Protein AF-A0A950WWU2-F1 (afdb_monomer_lite)

Sequence (212 aa):
MANPVVVLAGPGVIPHAGAFRRWAEEANLPVANTWSVKGLFRWDSPNHMGTVGLQERDFELAGFSEADRIIAVGVDENETPRARWALSTVTEADPTDLPVLAPQPPIEPNRLYGELAAVIQPLYTSQKTPPSPAQVLYDLGGDRRTGQVIAARPGPTGFWLGRAFPTTELGSVVITDTPPPGATVIDWGPDDVDWTDTDRLIEVAGPIVAWT

pLDDT: mean 95.72, std 4.02, range [56.09, 98.88]

Secondary structure (DSSP, 8-state):
---SEEEEE-GGGGGGHHHHHHHHHHTT--EEEEGGGTTSS-TT-TTEEEEESSBTTHHHHTTTTTSSEEEEES--TTTS-HHHH--SEEEEEBTTBPPP-PPPPPPPPPHHHHHHHHHHGGGGG---SSPPHHHHHHHHHHTPPTTPPEEE-TTHHHHHHHHH---SSTTSEEE-SSPPTT-EEE---TTTS-THHHHHHHHHH-SB-TT-

Radius of gyration: 16.57 Å; chains: 1; bounding box: 40×35×46 Å

Foldseek 3Di:
DAFQEAEEEEPLLVVLLVVVVCQCVVQVHQYEYELLFPQSDQPPDQNYQAYDLFFQQRQVQSCLLVHQEYEYEHHDCLQHNCVRHPNHHYDYDYSVGDDDDHHTDRRDHTRNCVLLCVLQVVLLPDPDFLHALLVVLNVCLVVDDVPAAAEEEPDDNSSSQSHRHRHNHNRNYYHHPDDDPRHHYDDDDPRNHDCVSVVSVCVRRNDTDGPD

Structure (mmCIF, N/CA/C/O backbone):
data_AF-A0A950WWU2-F1
#
_entry.id   AF-A0A950WWU2-F1
#
loop_
_atom_site.group_PDB
_atom_site.id
_atom_site.type_symbol
_atom_site.label_atom_id
_atom_site.label_alt_id
_atom_site.label_comp_id
_atom_site.label_asym_id
_atom_site.label_entity_id
_atom_site.label_seq_id
_atom_site.pdbx_PDB_ins_code
_atom_site.Cartn_x
_atom_site.Cartn_y
_atom_site.Cartn_z
_atom_site.occupancy
_atom_site.B_iso_or_equiv
_atom_site.auth_seq_id
_atom_site.auth_comp_id
_atom_site.auth_asym_id
_atom_site.auth_atom_id
_atom_site.pdbx_PDB_model_num
ATOM 1 N N . MET A 1 1 ? -2.135 -15.253 16.310 1.00 56.09 1 MET A N 1
ATOM 2 C CA . MET A 1 1 ? -3.485 -14.714 16.604 1.00 56.09 1 MET A CA 1
ATOM 3 C C . MET A 1 1 ? -3.692 -13.539 15.658 1.00 56.09 1 MET A C 1
ATOM 5 O O . MET A 1 1 ? -2.690 -12.953 15.281 1.00 56.09 1 MET A O 1
ATOM 9 N N . ALA A 1 2 ? -4.910 -13.258 15.193 1.00 82.81 2 ALA A N 1
ATOM 10 C CA . ALA A 1 2 ? -5.153 -12.149 14.262 1.00 82.81 2 ALA A CA 1
ATOM 11 C C . ALA A 1 2 ? -5.269 -10.811 15.014 1.00 82.81 2 ALA A C 1
ATOM 13 O O . ALA A 1 2 ? -5.629 -10.795 16.193 1.00 82.81 2 ALA A O 1
ATOM 14 N N . ASN A 1 3 ? -4.972 -9.697 14.338 1.00 95.00 3 ASN A N 1
ATOM 15 C CA . ASN A 1 3 ? -5.196 -8.361 14.889 1.00 95.00 3 ASN A CA 1
ATOM 16 C C . ASN A 1 3 ? -6.717 -8.096 14.981 1.00 95.00 3 ASN A C 1
ATOM 18 O O . ASN A 1 3 ? -7.391 -8.202 13.957 1.00 95.00 3 ASN A O 1
ATOM 22 N N . PRO A 1 4 ? -7.278 -7.723 16.150 1.00 96.00 4 PRO A N 1
ATOM 23 C CA . PRO A 1 4 ? -8.724 -7.500 16.293 1.00 96.00 4 PRO A CA 1
ATOM 24 C C . PRO A 1 4 ? -9.209 -6.278 15.501 1.00 96.00 4 PRO A C 1
ATOM 26 O O . PRO A 1 4 ? -10.334 -6.243 15.005 1.00 96.00 4 PRO A O 1
ATOM 29 N N . VAL A 1 5 ? -8.344 -5.272 15.355 1.00 97.31 5 VAL A N 1
ATOM 30 C CA . VAL A 1 5 ? -8.584 -4.074 14.551 1.00 97.31 5 VAL A CA 1
ATOM 31 C C . VAL A 1 5 ? -7.499 -3.974 13.495 1.00 97.31 5 VAL A C 1
ATOM 33 O O . VAL A 1 5 ? -6.323 -4.124 13.817 1.00 97.31 5 VAL A O 1
ATOM 36 N N . VAL A 1 6 ? -7.886 -3.653 12.263 1.00 98.12 6 VAL A N 1
ATOM 37 C CA . VAL A 1 6 ? -6.968 -3.230 11.198 1.00 98.12 6 VAL A CA 1
ATOM 38 C C . VAL A 1 6 ? -7.391 -1.879 10.646 1.00 98.12 6 VAL A C 1
ATOM 40 O O . VAL A 1 6 ? -8.581 -1.581 10.530 1.00 98.12 6 VAL A O 1
ATOM 43 N N . VAL A 1 7 ? -6.415 -1.040 10.314 1.00 98.75 7 VAL A N 1
ATOM 44 C CA . VAL A 1 7 ? -6.659 0.288 9.754 1.00 98.75 7 VAL A CA 1
ATOM 45 C C . VAL A 1 7 ? -6.298 0.301 8.276 1.00 98.75 7 VAL A C 1
ATOM 47 O O . VAL A 1 7 ? -5.206 -0.122 7.898 1.00 98.75 7 VAL A O 1
ATOM 50 N N . LEU A 1 8 ? -7.198 0.835 7.451 1.00 98.88 8 LEU A N 1
ATOM 51 C CA . LEU A 1 8 ? -6.937 1.164 6.054 1.00 98.88 8 LEU A CA 1
ATOM 52 C C . LEU A 1 8 ? -6.758 2.675 5.910 1.00 98.88 8 LEU A C 1
ATOM 54 O O . LEU A 1 8 ? -7.696 3.435 6.149 1.00 98.88 8 LEU A O 1
ATOM 58 N N . ALA A 1 9 ? -5.568 3.102 5.498 1.00 98.81 9 ALA A N 1
ATOM 59 C CA . ALA A 1 9 ? -5.263 4.500 5.215 1.00 98.81 9 ALA A CA 1
ATOM 60 C C . ALA A 1 9 ? -5.291 4.766 3.705 1.00 98.81 9 ALA A C 1
ATOM 62 O O . ALA A 1 9 ? -4.472 4.213 2.967 1.00 98.81 9 ALA A O 1
ATOM 63 N N . GLY A 1 10 ? -6.217 5.620 3.269 1.00 98.50 10 GLY A N 1
ATOM 64 C CA . GLY A 1 10 ? -6.333 6.084 1.886 1.00 98.50 10 GLY A CA 1
ATOM 65 C C . GLY A 1 10 ? -5.845 7.524 1.659 1.00 98.50 10 GLY A C 1
ATOM 66 O O . GLY A 1 10 ? -5.325 8.157 2.588 1.00 98.50 10 GLY A O 1
ATOM 67 N N . PRO A 1 11 ? -6.000 8.067 0.435 1.00 98.00 11 PRO A N 1
ATOM 68 C CA . PRO A 1 11 ? -5.404 9.339 0.015 1.00 98.00 11 PRO A CA 1
ATOM 69 C C . PRO A 1 11 ? -5.801 10.524 0.896 1.00 98.00 11 PRO A C 1
ATOM 71 O O . PRO A 1 11 ? -5.000 11.433 1.121 1.00 98.00 11 PRO A O 1
ATOM 74 N N . GLY A 1 12 ? -7.017 10.506 1.450 1.00 98.19 12 GLY A N 1
ATOM 75 C CA . GLY A 1 12 ? -7.526 11.549 2.342 1.00 98.19 12 GLY A CA 1
ATOM 76 C C . GLY A 1 12 ? -6.722 11.706 3.638 1.00 98.19 12 GLY A C 1
ATOM 77 O O . GLY A 1 12 ? -6.811 12.743 4.288 1.00 98.19 12 GLY A O 1
ATOM 78 N N . VAL A 1 13 ? -5.889 10.724 4.005 1.00 98.44 13 VAL A N 1
ATOM 79 C CA . VAL A 1 13 ? -4.970 10.824 5.149 1.00 98.44 13 VAL A CA 1
ATOM 80 C C . VAL A 1 13 ? -3.788 11.752 4.860 1.00 98.44 13 VAL A C 1
ATOM 82 O O . VAL A 1 13 ? -3.239 12.328 5.798 1.00 98.44 13 VAL A O 1
ATOM 85 N N . ILE A 1 14 ? -3.384 11.939 3.598 1.00 97.94 14 ILE A N 1
ATOM 86 C CA . ILE A 1 14 ? -2.141 12.646 3.236 1.00 97.94 14 ILE A CA 1
ATOM 87 C C . ILE A 1 14 ? -2.046 14.052 3.868 1.00 97.94 14 ILE A C 1
ATOM 89 O O . ILE A 1 14 ? -1.023 14.331 4.503 1.00 97.94 14 ILE A O 1
ATOM 93 N N . PRO A 1 15 ? -3.079 14.920 3.809 1.00 98.12 15 PRO A N 1
ATOM 94 C CA . PRO A 1 15 ? -3.026 16.248 4.431 1.00 98.12 15 PRO A CA 1
ATOM 95 C C . PRO A 1 15 ? -2.944 16.218 5.968 1.00 98.12 15 PRO A C 1
ATOM 97 O O . PRO A 1 15 ? -2.545 17.204 6.588 1.00 98.12 15 PRO A O 1
ATOM 100 N N . HIS A 1 16 ? -3.294 15.088 6.589 1.00 98.00 16 HIS A N 1
ATOM 101 C CA . HIS A 1 16 ? -3.403 14.901 8.039 1.00 98.00 16 HIS A CA 1
ATOM 102 C C . HIS A 1 16 ? -2.422 13.849 8.583 1.00 98.00 16 HIS A C 1
ATOM 104 O O . HIS A 1 16 ? -2.529 13.437 9.740 1.00 98.00 16 HIS A O 1
ATOM 110 N N . ALA A 1 17 ? -1.425 13.443 7.788 1.00 98.00 17 ALA A N 1
ATOM 111 C CA . ALA A 1 17 ? -0.558 12.299 8.076 1.00 98.00 17 ALA A CA 1
ATOM 112 C C . ALA A 1 17 ? 0.124 12.367 9.453 1.00 98.00 17 ALA A C 1
ATOM 114 O O . ALA A 1 17 ? 0.272 11.353 10.128 1.00 98.00 17 ALA A O 1
ATOM 115 N N . GLY A 1 18 ? 0.518 13.563 9.904 1.00 98.00 18 GLY A N 1
ATOM 116 C CA . GLY A 1 18 ? 1.126 13.742 11.224 1.00 98.00 18 GLY A CA 1
ATOM 117 C C . GLY A 1 18 ? 0.169 13.453 12.385 1.00 98.00 18 GLY A C 1
ATOM 118 O O . GLY A 1 18 ? 0.585 12.860 13.376 1.00 98.00 18 GLY A O 1
ATOM 119 N N . ALA A 1 19 ? -1.099 13.859 12.275 1.00 98.25 19 ALA A N 1
ATOM 120 C CA . ALA A 1 19 ? -2.117 13.557 13.282 1.00 98.25 19 ALA A CA 1
ATOM 121 C C . ALA A 1 19 ? -2.511 12.076 13.239 1.00 98.25 19 ALA A C 1
ATOM 123 O O . ALA A 1 19 ? -2.579 11.435 14.283 1.00 98.25 19 ALA A O 1
ATOM 124 N N . PHE A 1 20 ? -2.665 11.525 12.033 1.00 98.69 20 PHE A N 1
ATOM 125 C CA . PHE A 1 20 ? -2.962 10.112 11.824 1.00 98.69 20 PHE A CA 1
ATOM 126 C C . PHE A 1 20 ? -1.895 9.190 12.431 1.00 98.69 20 PHE A C 1
ATOM 128 O O . PHE A 1 20 ? -2.237 8.241 13.131 1.00 98.69 20 PHE A O 1
ATOM 135 N N . ARG A 1 21 ? -0.603 9.477 12.205 1.00 98.56 21 ARG A N 1
ATOM 136 C CA . ARG A 1 21 ? 0.504 8.696 12.788 1.00 98.56 21 ARG A CA 1
ATOM 137 C C . ARG A 1 21 ? 0.425 8.659 14.307 1.00 98.56 21 ARG A C 1
ATOM 139 O O . ARG A 1 21 ? 0.443 7.574 14.868 1.00 98.56 21 ARG A O 1
ATOM 146 N N . ARG A 1 22 ? 0.258 9.823 14.950 1.00 98.19 22 ARG A N 1
ATOM 147 C CA . ARG A 1 22 ? 0.125 9.906 16.413 1.00 98.19 22 ARG A CA 1
ATOM 148 C C . ARG A 1 22 ? -1.060 9.095 16.919 1.00 98.19 22 ARG A C 1
ATOM 150 O O . ARG A 1 22 ? -0.898 8.321 17.847 1.00 98.19 22 ARG A O 1
ATOM 157 N N . TRP A 1 23 ? -2.218 9.220 16.274 1.00 98.50 23 TRP A N 1
ATOM 158 C CA . TRP A 1 23 ? -3.410 8.447 16.628 1.00 98.50 23 TRP A CA 1
ATOM 159 C C . TRP A 1 23 ? -3.172 6.931 16.542 1.00 98.50 23 TRP A C 1
ATOM 161 O O . TRP A 1 23 ? -3.509 6.193 17.467 1.00 98.50 23 TRP A O 1
ATOM 171 N N . ALA A 1 24 ? -2.546 6.463 15.460 1.00 98.44 24 ALA A N 1
ATOM 172 C CA . ALA A 1 24 ? -2.237 5.049 15.285 1.00 98.44 24 ALA A CA 1
ATOM 173 C C . ALA A 1 24 ? -1.164 4.547 16.266 1.00 98.44 24 ALA A C 1
ATOM 175 O O . ALA A 1 24 ? -1.283 3.435 16.773 1.00 98.44 24 ALA A O 1
ATOM 176 N N . GLU A 1 25 ? -0.147 5.353 16.568 1.00 98.00 25 GLU A N 1
ATOM 177 C CA . GLU A 1 25 ? 0.899 5.027 17.545 1.00 98.00 25 GLU A CA 1
ATOM 178 C C . GLU A 1 25 ? 0.340 4.978 18.977 1.00 98.00 25 GLU A C 1
ATOM 180 O O . GLU A 1 25 ? 0.571 4.004 19.690 1.00 98.00 25 GLU A O 1
ATOM 185 N N . GLU A 1 26 ? -0.452 5.975 19.384 1.00 97.69 26 GLU A N 1
ATOM 186 C CA . GLU A 1 26 ? -1.062 6.066 20.720 1.00 97.69 26 GLU A CA 1
ATOM 187 C C . GLU A 1 26 ? -2.002 4.888 21.018 1.00 97.69 26 GLU A C 1
ATOM 189 O O . GLU A 1 26 ? -2.028 4.381 22.142 1.00 97.69 26 GLU A O 1
ATOM 194 N N . ALA A 1 27 ? -2.748 4.424 20.012 1.00 97.75 27 ALA A N 1
ATOM 195 C CA . ALA A 1 27 ? -3.648 3.280 20.131 1.00 97.75 27 ALA A CA 1
ATOM 196 C C . ALA A 1 27 ? -3.019 1.939 19.696 1.00 97.75 27 ALA A C 1
ATOM 198 O O . ALA A 1 27 ? -3.702 0.917 19.754 1.00 97.75 27 ALA A O 1
ATOM 199 N N . ASN A 1 28 ? -1.740 1.916 19.298 1.00 97.75 28 ASN A N 1
ATOM 200 C CA . ASN A 1 28 ? -1.016 0.736 18.803 1.00 97.75 28 ASN A CA 1
ATOM 201 C C . ASN A 1 28 ? -1.727 -0.000 17.642 1.00 97.75 28 ASN A C 1
ATOM 203 O O . ASN A 1 28 ? -1.940 -1.211 17.677 1.00 97.75 28 ASN A O 1
ATOM 207 N N . LEU A 1 29 ? -2.134 0.745 16.612 1.00 98.25 29 LEU A N 1
ATOM 208 C CA . LEU A 1 29 ? -2.938 0.236 15.499 1.00 98.25 29 LEU A CA 1
ATOM 209 C C . LEU A 1 29 ? -2.081 -0.322 14.349 1.00 98.25 29 LEU A C 1
ATOM 211 O O . LEU A 1 29 ? -1.170 0.372 13.889 1.00 98.25 29 LEU A O 1
ATOM 215 N N . PRO A 1 30 ? -2.405 -1.507 13.804 1.00 97.81 30 PRO A N 1
ATOM 216 C CA . PRO A 1 30 ? -1.820 -1.988 12.557 1.00 97.81 30 PRO A CA 1
ATOM 217 C C . PRO A 1 30 ? -2.457 -1.274 11.356 1.00 97.81 30 PRO A C 1
ATOM 219 O O . PRO A 1 30 ? -3.675 -1.294 11.176 1.00 97.81 30 PRO A O 1
ATOM 222 N N . VAL A 1 31 ? -1.631 -0.639 10.524 1.00 98.44 31 VAL A N 1
ATOM 223 C CA . VAL A 1 31 ? -2.056 0.239 9.425 1.00 98.44 31 VAL A CA 1
ATOM 224 C C . VAL A 1 31 ? -1.553 -0.289 8.088 1.00 98.44 31 VAL A C 1
ATOM 226 O O . VAL A 1 31 ? -0.350 -0.291 7.817 1.00 98.44 31 VAL A O 1
ATOM 229 N N . ALA A 1 32 ? -2.487 -0.672 7.221 1.00 98.19 32 ALA A N 1
ATOM 230 C CA . ALA A 1 32 ? -2.238 -0.900 5.805 1.00 98.19 32 ALA A CA 1
ATOM 231 C C . ALA A 1 32 ? -2.552 0.382 5.022 1.00 98.19 32 ALA A C 1
ATOM 233 O O . ALA A 1 32 ? -3.605 0.994 5.209 1.00 98.19 32 ALA A O 1
ATOM 234 N N . ASN A 1 33 ? -1.644 0.805 4.145 1.00 98.19 33 ASN A N 1
ATOM 235 C CA . ASN A 1 33 ? -1.826 2.002 3.322 1.00 98.19 33 ASN A CA 1
ATOM 236 C C . ASN A 1 33 ? -2.167 1.627 1.874 1.00 98.19 33 ASN A C 1
ATOM 238 O O . ASN A 1 33 ? -1.634 0.647 1.356 1.00 98.19 33 ASN A O 1
ATOM 242 N N . THR A 1 34 ? -2.991 2.412 1.183 1.00 97.88 34 THR A N 1
ATOM 243 C CA . THR A 1 34 ? -3.129 2.279 -0.277 1.00 97.88 34 THR A CA 1
ATOM 244 C C . THR A 1 34 ? -1.859 2.751 -0.991 1.00 97.88 34 THR A C 1
ATOM 246 O O . THR A 1 34 ? -0.962 3.345 -0.381 1.00 97.88 34 THR A O 1
ATOM 249 N N . TRP A 1 35 ? -1.726 2.457 -2.285 1.00 95.75 35 TRP A N 1
ATOM 250 C CA . TRP A 1 35 ? -0.490 2.703 -3.033 1.00 95.75 35 TRP A CA 1
ATOM 251 C C . TRP A 1 35 ? -0.112 4.185 -3.153 1.00 95.75 35 TRP A C 1
ATOM 253 O O . TRP A 1 35 ? 1.081 4.489 -3.136 1.00 95.75 35 TRP A O 1
ATOM 263 N N . SER A 1 36 ? -1.068 5.116 -3.176 1.00 95.88 36 SER A N 1
ATOM 264 C CA . SER A 1 36 ? -0.778 6.562 -3.135 1.00 95.88 36 SER A CA 1
ATOM 265 C C . SER A 1 36 ? -0.286 7.055 -1.768 1.00 95.88 36 SER A C 1
ATOM 267 O O . SER A 1 36 ? 0.354 8.101 -1.667 1.00 95.88 36 SER A O 1
ATOM 269 N N . VAL A 1 37 ? -0.544 6.285 -0.711 1.00 97.06 37 VAL A N 1
ATOM 270 C CA . VAL A 1 37 ? -0.233 6.622 0.688 1.00 97.06 37 VAL A CA 1
ATOM 271 C C . VAL A 1 37 ? 1.071 5.950 1.145 1.00 97.06 37 VAL A C 1
ATOM 273 O O . VAL A 1 37 ? 1.434 5.950 2.324 1.00 97.06 37 VAL A O 1
ATOM 276 N N . LYS A 1 38 ? 1.821 5.367 0.205 1.00 94.75 38 LYS A N 1
ATOM 277 C CA . LYS A 1 38 ? 3.099 4.709 0.475 1.00 94.75 38 LYS A CA 1
ATOM 278 C C . LYS A 1 38 ? 4.094 5.676 1.128 1.00 94.75 38 LYS A C 1
ATOM 280 O O . LYS A 1 38 ? 4.263 6.819 0.705 1.00 94.75 38 LYS A O 1
ATOM 285 N N . GLY A 1 39 ? 4.752 5.205 2.189 1.00 94.12 39 GLY A N 1
ATOM 286 C CA . GLY A 1 39 ? 5.611 6.028 3.046 1.00 94.12 39 GLY A CA 1
ATOM 287 C C . GLY A 1 39 ? 4.868 6.734 4.187 1.00 94.12 39 GLY A C 1
ATOM 288 O O . GLY A 1 39 ? 5.477 7.527 4.913 1.00 94.12 39 GLY A O 1
ATOM 289 N N . LEU A 1 40 ? 3.571 6.451 4.389 1.00 97.12 40 LEU A N 1
ATOM 290 C CA . LEU A 1 40 ? 2.842 6.916 5.571 1.00 97.12 40 LEU A CA 1
ATOM 291 C C . LEU A 1 40 ? 3.534 6.462 6.849 1.00 97.12 40 LEU A C 1
ATOM 293 O O . LEU A 1 40 ? 3.799 7.300 7.694 1.00 97.12 40 LEU A O 1
ATOM 297 N N . PHE A 1 41 ? 3.919 5.202 6.967 1.00 95.81 41 PHE A N 1
ATOM 298 C CA . PHE A 1 41 ? 4.897 4.783 7.965 1.00 95.81 41 PHE A CA 1
ATOM 299 C C . PHE A 1 41 ? 6.211 4.439 7.275 1.00 95.81 41 PHE A C 1
ATOM 301 O O . PHE A 1 41 ? 6.232 4.080 6.094 1.00 95.81 41 PHE A O 1
ATOM 308 N N . ARG A 1 42 ? 7.320 4.553 8.012 1.00 90.31 42 ARG A N 1
ATOM 309 C CA . ARG A 1 42 ? 8.563 3.918 7.573 1.00 90.31 42 ARG A CA 1
ATOM 310 C C . ARG A 1 42 ? 8.341 2.409 7.511 1.00 90.31 42 ARG A C 1
ATOM 312 O O . ARG A 1 42 ? 7.594 1.864 8.320 1.00 90.31 42 ARG A O 1
ATOM 319 N N . TRP A 1 43 ? 9.016 1.750 6.577 1.00 84.19 43 TRP A N 1
ATOM 320 C CA . TRP A 1 43 ? 8.865 0.312 6.345 1.00 84.19 43 TRP A CA 1
ATOM 321 C C . TRP A 1 43 ? 9.175 -0.558 7.580 1.00 84.19 43 TRP A C 1
ATOM 323 O O . TRP A 1 43 ? 8.670 -1.672 7.663 1.00 84.19 43 TRP A O 1
ATOM 333 N N . ASP A 1 44 ? 9.978 -0.046 8.521 1.00 87.19 44 ASP A N 1
ATOM 334 C CA . ASP A 1 44 ? 10.413 -0.692 9.768 1.00 87.19 44 ASP A CA 1
ATOM 335 C C . ASP A 1 44 ? 9.547 -0.335 10.994 1.00 87.19 44 ASP A C 1
ATOM 337 O O . ASP A 1 44 ? 9.843 -0.761 12.111 1.00 87.19 44 ASP A O 1
ATOM 341 N N . SER A 1 45 ? 8.479 0.449 10.815 1.00 93.44 45 SER A N 1
ATOM 342 C CA . SER A 1 45 ? 7.557 0.800 11.898 1.00 93.44 45 SER A CA 1
ATOM 343 C C . SER A 1 45 ? 6.710 -0.407 12.329 1.00 93.44 45 SER A C 1
ATOM 345 O O . SER A 1 45 ? 6.193 -1.114 11.462 1.00 93.44 45 SER A O 1
ATOM 347 N N . PRO A 1 46 ? 6.459 -0.606 13.638 1.00 94.62 46 PRO A N 1
ATOM 348 C CA . PRO A 1 46 ? 5.553 -1.657 14.109 1.00 94.62 46 PRO A CA 1
ATOM 349 C C . PRO A 1 46 ? 4.103 -1.459 13.637 1.00 94.62 46 PRO A C 1
ATOM 351 O O . PRO A 1 46 ? 3.369 -2.432 13.501 1.00 94.62 46 PRO A O 1
ATOM 354 N N . ASN A 1 47 ? 3.689 -0.219 13.346 1.00 97.19 47 ASN A N 1
ATOM 355 C CA . ASN A 1 47 ? 2.355 0.090 12.829 1.00 97.19 47 ASN A CA 1
ATOM 356 C C . ASN A 1 47 ? 2.213 -0.200 11.326 1.00 97.19 47 ASN A C 1
ATOM 358 O O . ASN A 1 47 ? 1.099 -0.189 10.812 1.00 97.19 47 ASN A O 1
ATOM 362 N N . HIS A 1 48 ? 3.307 -0.434 10.596 1.00 95.44 48 HIS A N 1
ATOM 363 C CA . HIS A 1 48 ? 3.271 -0.605 9.147 1.00 95.44 48 HIS A CA 1
ATOM 364 C C . HIS A 1 48 ? 2.902 -2.042 8.752 1.00 95.44 48 HIS A C 1
ATOM 366 O O . HIS A 1 48 ? 3.673 -2.974 8.957 1.00 95.44 48 HIS A O 1
ATOM 372 N N . MET A 1 49 ? 1.747 -2.205 8.105 1.00 95.56 49 MET A N 1
ATOM 373 C CA . MET A 1 49 ? 1.241 -3.489 7.597 1.00 95.56 49 MET A CA 1
ATOM 374 C C . MET A 1 49 ? 1.472 -3.691 6.095 1.00 95.56 49 MET A C 1
ATOM 376 O O . MET A 1 49 ? 1.028 -4.688 5.526 1.00 95.56 49 MET A O 1
ATOM 380 N N . GLY A 1 50 ? 2.183 -2.779 5.436 1.00 94.62 50 GLY A N 1
ATOM 381 C CA . GLY A 1 50 ? 2.425 -2.844 4.001 1.00 94.62 50 GLY A CA 1
ATOM 382 C C . GLY A 1 50 ? 1.412 -2.067 3.166 1.00 94.62 50 GLY A C 1
ATOM 383 O O . GLY A 1 50 ? 0.464 -1.452 3.658 1.00 94.62 50 GLY A O 1
ATOM 384 N N . THR A 1 51 ? 1.666 -2.087 1.860 1.00 96.75 51 THR A N 1
ATOM 385 C CA . THR A 1 51 ? 0.855 -1.402 0.853 1.00 96.75 51 THR A CA 1
ATOM 386 C C . THR A 1 51 ? -0.158 -2.366 0.239 1.00 96.75 51 THR A C 1
ATOM 388 O O . THR A 1 51 ? 0.221 -3.441 -0.230 1.00 96.75 51 THR A O 1
ATOM 391 N N . VAL A 1 52 ? -1.429 -1.971 0.239 1.00 98.19 52 VAL A N 1
ATOM 392 C CA . VAL A 1 52 ? -2.578 -2.743 -0.257 1.00 98.19 52 VAL A CA 1
ATOM 393 C C . VAL A 1 52 ? -3.254 -2.040 -1.437 1.00 98.19 52 VAL A C 1
ATOM 395 O O . VAL A 1 52 ? -2.959 -0.886 -1.751 1.00 98.19 52 VAL A O 1
ATOM 398 N N . GLY A 1 53 ? -4.172 -2.741 -2.102 1.00 97.38 53 GLY A N 1
ATOM 399 C CA . GLY A 1 53 ? -4.930 -2.220 -3.242 1.00 97.38 53 GLY A CA 1
ATOM 400 C C . GLY A 1 53 ? -4.272 -2.468 -4.603 1.00 97.38 53 GLY A C 1
ATOM 401 O O . GLY A 1 53 ? -4.920 -2.245 -5.624 1.00 97.38 53 GLY A O 1
ATOM 402 N N . LEU A 1 54 ? -3.051 -3.013 -4.637 1.00 98.00 54 LEU A N 1
ATOM 403 C CA . LEU A 1 54 ? -2.303 -3.334 -5.856 1.00 98.00 54 LEU A CA 1
ATOM 404 C C . LEU A 1 54 ? -2.741 -4.668 -6.468 1.00 98.00 54 LEU A C 1
ATOM 406 O O . LEU A 1 54 ? -2.942 -4.752 -7.679 1.00 98.00 54 LEU A O 1
ATOM 410 N N . GLN A 1 55 ? -2.900 -5.697 -5.634 1.00 98.19 55 GLN A N 1
ATOM 411 C CA . GLN A 1 55 ? -3.241 -7.060 -6.053 1.00 98.19 55 GLN A CA 1
ATOM 412 C C . GLN A 1 55 ? -4.551 -7.544 -5.426 1.00 98.19 55 GLN A C 1
ATOM 414 O O . GLN A 1 55 ? -5.050 -6.974 -4.449 1.00 98.19 55 GLN A O 1
ATOM 419 N N . GLU A 1 56 ? -5.144 -8.569 -6.036 1.00 97.75 56 GLU A N 1
ATOM 420 C CA . GLU A 1 56 ? -6.468 -9.092 -5.685 1.00 97.75 56 GLU A CA 1
ATOM 421 C C . GLU A 1 56 ? -6.556 -9.517 -4.214 1.00 97.75 56 GLU A C 1
ATOM 423 O O . GLU A 1 56 ? -7.512 -9.165 -3.523 1.00 97.75 56 GLU A O 1
ATOM 428 N N . ARG A 1 57 ? -5.525 -10.202 -3.711 1.00 98.12 57 ARG A N 1
ATOM 429 C CA . ARG A 1 57 ? -5.508 -10.794 -2.367 1.00 98.12 57 ARG A CA 1
ATOM 430 C C . ARG A 1 57 ? -4.847 -9.912 -1.314 1.00 98.12 57 ARG A C 1
ATOM 432 O O . ARG A 1 57 ? -4.642 -10.364 -0.191 1.00 98.12 57 ARG A O 1
ATOM 439 N N . ASP A 1 58 ? -4.527 -8.658 -1.636 1.00 98.44 58 ASP A N 1
ATOM 440 C CA . ASP A 1 58 ? -3.839 -7.750 -0.709 1.00 98.44 58 ASP A CA 1
ATOM 441 C C . ASP A 1 58 ? -4.562 -7.630 0.639 1.00 98.44 58 ASP A C 1
ATOM 443 O O . ASP A 1 58 ? -3.935 -7.744 1.689 1.00 98.44 58 ASP A O 1
ATOM 447 N N . PHE A 1 59 ? -5.883 -7.434 0.620 1.00 98.38 59 PHE A N 1
ATOM 448 C CA . PHE A 1 59 ? -6.680 -7.261 1.838 1.00 98.38 59 PHE A CA 1
ATOM 449 C C . PHE A 1 59 ? -6.834 -8.565 2.631 1.00 98.38 59 PHE A C 1
ATOM 451 O O . PHE A 1 59 ? -6.730 -8.545 3.856 1.00 98.38 59 PHE A O 1
ATOM 458 N N . GLU A 1 60 ? -7.017 -9.698 1.943 1.00 97.50 60 GLU A N 1
ATOM 459 C CA . GLU A 1 60 ? -7.029 -11.033 2.561 1.00 97.50 60 GLU A CA 1
ATOM 460 C C . GLU A 1 60 ? -5.711 -11.280 3.307 1.00 97.50 60 GLU A C 1
ATOM 462 O O . GLU A 1 60 ? -5.708 -11.544 4.506 1.00 97.50 60 GLU A O 1
ATOM 467 N N . LEU A 1 61 ? -4.578 -11.117 2.620 1.00 97.81 61 LEU A N 1
ATOM 468 C CA . LEU A 1 61 ? -3.250 -11.363 3.181 1.00 97.81 61 LEU A CA 1
ATOM 469 C C . LEU A 1 61 ? -2.860 -10.333 4.255 1.00 97.81 61 LEU A C 1
ATOM 471 O O . LEU A 1 61 ? -2.059 -10.641 5.142 1.00 97.81 61 LEU A O 1
ATOM 475 N N . ALA A 1 62 ? -3.415 -9.120 4.203 1.00 97.69 62 ALA A N 1
ATOM 476 C CA . ALA A 1 62 ? -3.268 -8.112 5.252 1.00 97.69 62 ALA A CA 1
ATOM 477 C C . ALA A 1 62 ? -4.127 -8.402 6.501 1.00 97.69 62 ALA A C 1
ATOM 479 O O . ALA A 1 62 ? -4.001 -7.684 7.491 1.00 97.69 62 ALA A O 1
ATOM 480 N N . GLY A 1 63 ? -4.972 -9.442 6.477 1.00 97.19 63 GLY A N 1
ATOM 481 C CA . GLY A 1 63 ? -5.779 -9.885 7.617 1.00 97.19 63 GLY A CA 1
ATOM 482 C C . GLY A 1 63 ? -7.133 -9.184 7.757 1.00 97.19 63 GLY A C 1
ATOM 483 O O . GLY A 1 63 ? -7.733 -9.228 8.827 1.00 97.19 63 GLY A O 1
ATOM 484 N N . PHE A 1 64 ? -7.646 -8.531 6.708 1.00 98.19 64 PHE A N 1
ATOM 485 C CA . PHE A 1 64 ? -8.896 -7.757 6.797 1.00 98.19 64 PHE A CA 1
ATOM 486 C C . PHE A 1 64 ? -10.132 -8.629 7.041 1.00 98.19 64 PHE A C 1
ATOM 488 O O . PHE A 1 64 ? -11.048 -8.204 7.739 1.00 98.19 64 PHE A O 1
ATOM 495 N N . SER A 1 65 ? -10.165 -9.842 6.488 1.00 97.00 65 SER A N 1
ATOM 496 C CA . SER A 1 65 ? -11.248 -10.810 6.715 1.00 97.00 65 SER A CA 1
ATOM 497 C C . SER A 1 65 ? -11.194 -11.463 8.099 1.00 97.00 65 SER A C 1
ATOM 499 O O . SER A 1 65 ? -12.193 -12.017 8.552 1.00 97.00 65 SER A O 1
ATOM 501 N N . GLU A 1 66 ? -10.036 -11.421 8.759 1.00 96.62 66 GLU A N 1
ATOM 502 C CA . GLU A 1 66 ? -9.788 -12.048 10.061 1.00 96.62 66 GLU A CA 1
ATOM 503 C C . GLU A 1 66 ? -9.984 -11.069 11.227 1.00 96.62 66 GLU A C 1
ATOM 505 O O . GLU A 1 66 ? -10.149 -11.500 12.367 1.00 96.62 66 GLU A O 1
ATOM 510 N N . ALA A 1 67 ? -9.963 -9.762 10.952 1.00 97.38 67 ALA A N 1
ATOM 511 C CA . ALA A 1 67 ? -10.154 -8.718 11.948 1.00 97.38 67 ALA A CA 1
ATOM 512 C C . ALA A 1 67 ? -11.628 -8.568 12.348 1.00 97.38 67 ALA A C 1
ATOM 514 O O . ALA A 1 67 ? -12.520 -8.562 11.496 1.00 97.38 67 ALA A O 1
ATOM 515 N N . ASP A 1 68 ? -11.882 -8.315 13.634 1.00 97.06 68 ASP A N 1
ATOM 516 C CA . ASP A 1 68 ? -13.224 -8.003 14.141 1.00 97.06 68 ASP A CA 1
ATOM 517 C C . ASP A 1 68 ? -13.755 -6.689 13.550 1.00 97.06 68 ASP A C 1
ATOM 519 O O . ASP A 1 68 ? -14.966 -6.518 13.350 1.00 97.06 68 ASP A O 1
ATOM 523 N N . ARG A 1 69 ? -12.845 -5.739 13.283 1.00 97.62 69 ARG A N 1
ATOM 524 C CA . ARG A 1 69 ? -13.167 -4.426 12.724 1.00 97.62 69 ARG A CA 1
ATOM 525 C C . ARG A 1 69 ? -12.085 -3.878 11.798 1.00 97.62 69 ARG A C 1
ATOM 527 O O . ARG A 1 69 ? -10.905 -3.851 12.138 1.00 97.62 69 ARG A O 1
ATOM 534 N N . ILE A 1 70 ? -12.531 -3.303 10.688 1.00 98.62 70 ILE A N 1
ATOM 535 C CA . ILE A 1 70 ? -11.739 -2.439 9.815 1.00 98.62 70 ILE A CA 1
ATOM 536 C C . ILE A 1 70 ? -12.084 -0.982 10.125 1.00 98.62 70 ILE A C 1
ATOM 538 O O . ILE A 1 70 ? -13.258 -0.601 10.109 1.00 98.62 70 ILE A O 1
ATOM 542 N N . ILE A 1 71 ? -11.071 -0.154 10.373 1.00 98.62 71 ILE A N 1
ATOM 543 C CA . ILE A 1 71 ? -11.217 1.303 10.439 1.00 98.62 71 ILE A CA 1
ATOM 544 C C . ILE A 1 71 ? -10.644 1.889 9.151 1.00 98.62 71 ILE A C 1
ATOM 546 O O . ILE A 1 71 ? -9.433 1.884 8.944 1.00 98.62 71 ILE A O 1
ATOM 550 N N . ALA A 1 72 ? -11.514 2.368 8.270 1.00 98.75 72 ALA A N 1
ATOM 551 C CA . ALA A 1 72 ? -11.122 2.987 7.012 1.00 98.75 72 ALA A CA 1
ATOM 552 C C . ALA A 1 72 ? -11.060 4.506 7.176 1.00 98.75 72 ALA A C 1
ATOM 554 O O . ALA A 1 72 ? -12.020 5.121 7.636 1.00 98.75 72 ALA A O 1
ATOM 555 N N . VAL A 1 73 ? -9.938 5.113 6.797 1.00 98.81 73 VAL A N 1
ATOM 556 C CA . VAL A 1 73 ? -9.714 6.554 6.940 1.00 98.81 73 VAL A CA 1
ATOM 557 C C . VAL A 1 73 ? -9.283 7.133 5.602 1.00 98.81 73 VAL A C 1
ATOM 559 O O . VAL A 1 73 ? -8.255 6.743 5.049 1.00 98.81 73 VAL A O 1
ATOM 562 N N . GLY A 1 74 ? -10.071 8.077 5.082 1.00 98.19 74 GLY A N 1
ATOM 563 C CA . GLY A 1 74 ? -9.744 8.811 3.857 1.00 98.19 74 GLY A CA 1
ATOM 564 C C . GLY A 1 74 ? -9.594 7.940 2.604 1.00 98.19 74 GLY A C 1
ATOM 565 O O . GLY A 1 74 ? -8.778 8.269 1.749 1.00 98.19 74 GLY A O 1
ATOM 566 N N . VAL A 1 75 ? -10.319 6.822 2.507 1.00 98.12 75 VAL A N 1
ATOM 567 C CA . VAL A 1 75 ? -10.266 5.904 1.355 1.00 98.12 75 VAL A CA 1
ATOM 568 C C . VAL A 1 75 ? -11.021 6.488 0.163 1.00 98.12 75 VAL A C 1
ATOM 570 O O . VAL A 1 75 ? -12.136 6.977 0.317 1.00 98.12 75 VAL A O 1
ATOM 573 N N . ASP A 1 76 ? -10.407 6.431 -1.018 1.00 96.81 76 ASP A N 1
ATOM 574 C CA . ASP A 1 76 ? -11.018 6.841 -2.284 1.00 96.81 76 ASP A CA 1
ATOM 575 C C . ASP A 1 76 ? -11.515 5.600 -3.040 1.00 96.81 76 ASP A C 1
ATOM 577 O O . ASP A 1 76 ? -10.734 4.691 -3.334 1.00 96.81 76 ASP A O 1
ATOM 581 N N . GLU A 1 77 ? -12.810 5.572 -3.370 1.00 95.62 77 GLU A N 1
ATOM 582 C CA . GLU A 1 77 ? -13.457 4.480 -4.114 1.00 95.62 77 GLU A CA 1
ATOM 583 C C . GLU A 1 77 ? -12.808 4.251 -5.489 1.00 95.62 77 GLU A C 1
ATOM 585 O O . GLU A 1 77 ? -12.765 3.119 -5.964 1.00 95.62 77 GLU A O 1
ATOM 590 N N . ASN A 1 78 ? -12.257 5.299 -6.115 1.00 93.69 78 ASN A N 1
ATOM 591 C CA . ASN A 1 78 ? -11.573 5.190 -7.405 1.00 93.69 78 ASN A CA 1
ATOM 592 C C . ASN A 1 78 ? -10.171 4.585 -7.274 1.00 93.69 78 ASN A C 1
ATOM 594 O O . ASN A 1 78 ? -9.670 3.975 -8.215 1.00 93.69 78 ASN A O 1
ATOM 598 N N . GLU A 1 79 ? -9.513 4.769 -6.126 1.00 93.94 79 GLU A N 1
ATOM 599 C CA . GLU A 1 79 ? -8.199 4.175 -5.877 1.00 93.94 79 GLU A CA 1
ATOM 600 C C . GLU A 1 79 ? -8.337 2.711 -5.449 1.00 93.94 79 GLU A C 1
ATOM 602 O O . GLU A 1 79 ? -7.548 1.846 -5.839 1.00 93.94 79 GLU A O 1
ATOM 607 N N . THR A 1 80 ? -9.319 2.429 -4.594 1.00 95.50 80 THR A N 1
ATOM 608 C CA . THR A 1 80 ? -9.601 1.090 -4.084 1.00 95.50 80 THR A CA 1
ATOM 609 C C . THR A 1 80 ? -11.095 0.959 -3.758 1.00 95.50 80 THR A C 1
ATOM 611 O O . THR A 1 80 ? -11.523 1.370 -2.674 1.00 95.50 80 THR A O 1
ATOM 614 N N . PRO A 1 81 ? -11.875 0.306 -4.642 1.00 96.12 81 PRO A N 1
ATOM 615 C CA . PRO A 1 81 ? -13.304 0.103 -4.437 1.00 96.12 81 PRO A CA 1
ATOM 616 C C . PRO A 1 81 ? -13.630 -0.610 -3.124 1.00 96.12 81 PRO A C 1
ATOM 618 O O . PRO A 1 81 ? -12.983 -1.607 -2.774 1.00 96.12 81 PRO A O 1
ATOM 621 N N . ARG A 1 82 ? -14.683 -0.162 -2.429 1.00 97.38 82 ARG A N 1
ATOM 622 C CA . ARG A 1 82 ? -15.120 -0.701 -1.131 1.00 97.38 82 ARG A CA 1
ATOM 623 C C . ARG A 1 82 ? -15.279 -2.212 -1.121 1.00 97.38 82 ARG A C 1
ATOM 625 O O . ARG A 1 82 ? -14.904 -2.867 -0.148 1.00 97.38 82 ARG A O 1
ATOM 632 N N . ALA A 1 83 ? -15.806 -2.770 -2.208 1.00 97.00 83 ALA A N 1
ATOM 633 C CA . ALA A 1 83 ? -16.052 -4.202 -2.347 1.00 97.00 83 ALA A CA 1
ATOM 634 C C . ALA A 1 83 ? -14.789 -5.067 -2.170 1.00 97.00 83 ALA A C 1
ATOM 636 O O . ALA A 1 83 ? -14.908 -6.243 -1.840 1.00 97.00 83 ALA A O 1
ATOM 637 N N . ARG A 1 84 ? -13.589 -4.502 -2.365 1.00 96.88 84 ARG A N 1
ATOM 638 C CA . ARG A 1 84 ? -12.320 -5.229 -2.227 1.00 96.88 84 ARG A CA 1
ATOM 639 C C . ARG A 1 84 ? -11.841 -5.353 -0.783 1.00 96.88 84 ARG A C 1
ATOM 641 O O . ARG A 1 84 ? -11.151 -6.315 -0.464 1.00 96.88 84 ARG A O 1
ATOM 648 N N . TRP A 1 85 ? -12.163 -4.381 0.069 1.00 97.69 85 TRP A N 1
ATOM 649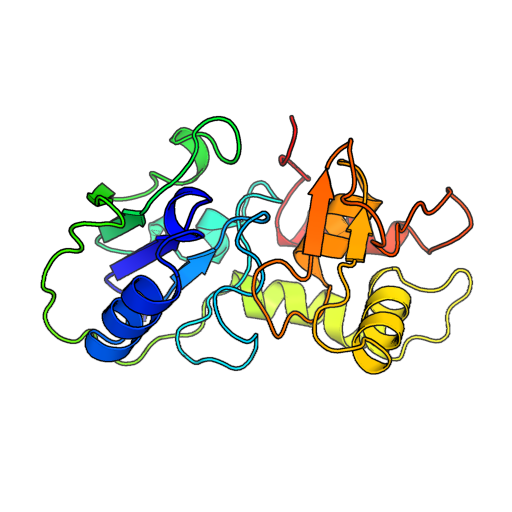 C CA . TRP A 1 85 ? -11.572 -4.275 1.404 1.00 97.69 85 TRP A CA 1
ATOM 650 C C . TRP A 1 85 ? -12.581 -4.386 2.543 1.00 97.69 85 TRP A C 1
ATOM 652 O O . TRP A 1 85 ? -12.176 -4.707 3.654 1.00 97.69 85 TRP A O 1
ATOM 662 N N . ALA A 1 86 ? -13.879 -4.172 2.307 1.00 97.69 86 ALA A N 1
ATOM 663 C CA . ALA A 1 86 ? -14.927 -4.301 3.324 1.00 97.69 86 ALA A CA 1
ATOM 664 C C . ALA A 1 86 ? -15.246 -5.778 3.652 1.00 97.69 86 ALA A C 1
ATOM 666 O O . ALA A 1 86 ? -16.364 -6.247 3.447 1.00 97.69 86 ALA A O 1
ATOM 667 N N . LEU A 1 87 ? -14.240 -6.516 4.131 1.00 97.50 87 LEU A N 1
ATOM 668 C CA . LEU A 1 87 ? -14.278 -7.964 4.369 1.00 97.50 87 LEU A CA 1
ATOM 669 C C . LEU A 1 87 ? -14.773 -8.347 5.775 1.00 97.50 87 LEU A C 1
ATOM 671 O O . LEU A 1 87 ? -15.080 -9.511 6.020 1.00 97.50 87 LEU A O 1
ATOM 675 N N . SER A 1 88 ? -14.868 -7.377 6.685 1.00 97.12 88 SER A N 1
ATOM 676 C CA . SER A 1 88 ? -15.429 -7.528 8.031 1.00 97.12 88 SER A CA 1
ATOM 677 C C . SER A 1 88 ? -16.205 -6.265 8.436 1.00 97.12 88 SER A C 1
ATOM 679 O O . SER A 1 88 ? -16.600 -5.468 7.580 1.00 97.12 88 SER A O 1
ATOM 681 N N . THR A 1 89 ? -16.485 -6.068 9.728 1.00 98.06 89 THR A N 1
ATOM 682 C CA . THR A 1 89 ? -17.226 -4.888 10.198 1.00 98.06 89 THR A CA 1
ATOM 683 C C . THR A 1 89 ? -16.435 -3.611 9.914 1.00 98.06 89 THR A C 1
ATOM 685 O O . THR A 1 89 ? -15.348 -3.423 10.452 1.00 98.06 89 THR A O 1
ATOM 688 N N . VAL A 1 90 ? -16.997 -2.694 9.125 1.00 98.31 90 VAL A N 1
ATOM 689 C CA . VAL A 1 90 ? -16.329 -1.438 8.751 1.00 98.31 90 VAL A CA 1
ATOM 690 C C . VAL A 1 90 ? -16.799 -0.268 9.612 1.00 98.31 90 VAL A C 1
ATOM 692 O O . VAL A 1 90 ? -17.993 -0.073 9.829 1.00 98.31 90 VAL A O 1
ATOM 695 N N . THR A 1 91 ? -15.853 0.560 10.044 1.00 97.94 91 THR A N 1
ATOM 696 C CA . THR A 1 91 ? -16.085 1.930 10.509 1.00 97.94 91 THR A CA 1
ATOM 697 C C . THR A 1 91 ? -15.288 2.879 9.623 1.00 97.94 91 THR A C 1
ATOM 699 O O . THR A 1 91 ? -14.067 2.781 9.558 1.00 97.94 91 THR A O 1
ATOM 702 N N . GLU A 1 92 ? -15.970 3.785 8.932 1.00 98.00 92 GLU A N 1
ATOM 703 C CA . GLU A 1 92 ? -15.310 4.884 8.228 1.00 98.00 92 GLU A CA 1
ATOM 704 C C . GLU A 1 92 ? -15.115 6.053 9.191 1.00 98.00 92 GLU A C 1
ATOM 706 O O . GLU A 1 92 ? -16.039 6.408 9.925 1.00 98.00 92 GLU A O 1
ATOM 711 N N . ALA A 1 93 ? -13.916 6.628 9.203 1.00 97.81 93 ALA A N 1
ATOM 712 C CA . ALA A 1 93 ? -13.582 7.782 10.023 1.00 97.81 93 ALA A CA 1
ATOM 713 C C . ALA A 1 93 ? -13.050 8.931 9.163 1.00 97.81 93 ALA A C 1
ATOM 715 O O . ALA A 1 93 ? -12.333 8.729 8.177 1.00 97.81 93 ALA A O 1
ATOM 716 N N . ASP A 1 94 ? -13.396 10.147 9.573 1.00 97.00 94 ASP A N 1
ATOM 717 C CA . ASP A 1 94 ? -12.872 11.371 8.985 1.00 97.00 94 ASP A CA 1
ATOM 718 C C . ASP A 1 94 ? -11.409 11.560 9.438 1.00 97.00 94 ASP A C 1
ATOM 720 O O . ASP A 1 94 ? -11.129 11.485 10.638 1.00 97.00 94 ASP A O 1
ATOM 724 N N . PRO A 1 95 ? -10.447 11.806 8.528 1.00 97.25 95 PRO A N 1
ATOM 725 C CA . PRO A 1 95 ? -9.054 12.054 8.910 1.00 97.25 95 PRO A CA 1
ATOM 726 C C . PRO A 1 95 ? -8.859 13.305 9.791 1.00 97.25 95 PRO A C 1
ATOM 728 O O . PRO A 1 95 ? -7.797 13.454 10.400 1.00 97.25 95 PRO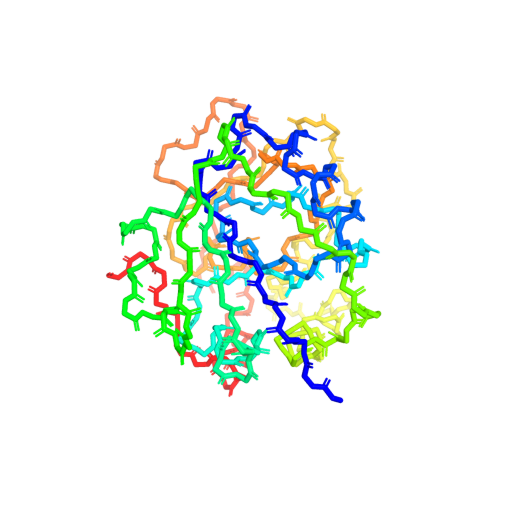 A O 1
ATOM 731 N N . THR A 1 96 ? -9.851 14.197 9.868 1.00 97.31 96 THR A N 1
ATOM 732 C CA . THR A 1 96 ? -9.865 15.392 10.725 1.00 97.31 96 THR A CA 1
ATOM 733 C C . THR A 1 96 ? -10.517 15.169 12.091 1.00 97.31 96 THR A C 1
ATOM 735 O O . THR A 1 96 ? -10.302 15.983 12.989 1.00 97.31 96 THR A O 1
ATOM 738 N N . ASP A 1 97 ? -11.243 14.062 12.271 1.00 96.62 97 ASP A N 1
ATOM 739 C CA . ASP A 1 97 ? -11.957 13.708 13.505 1.00 96.62 97 ASP A CA 1
ATOM 740 C C . ASP A 1 97 ? -11.808 12.205 13.798 1.00 96.62 97 ASP A C 1
ATOM 742 O O . ASP A 1 97 ? -12.740 11.403 13.703 1.00 96.62 97 ASP A O 1
ATOM 746 N N . LEU A 1 98 ? -10.567 11.805 14.092 1.00 97.88 98 LEU A N 1
ATOM 747 C CA . LEU A 1 98 ? -10.231 10.411 14.368 1.00 97.88 98 LEU A CA 1
ATOM 748 C C . LEU A 1 98 ? -10.809 9.968 15.723 1.00 97.88 98 LEU A C 1
ATOM 750 O O . LEU A 1 98 ? -10.669 10.682 16.720 1.00 97.88 98 LEU A O 1
ATOM 754 N N . PRO A 1 99 ? -11.407 8.765 15.806 1.00 95.75 99 PRO A N 1
ATOM 755 C CA . PRO A 1 99 ? -12.044 8.299 17.028 1.00 95.75 99 PRO A CA 1
ATOM 756 C C . PRO A 1 99 ? -11.015 8.040 18.129 1.00 95.75 99 PRO A C 1
ATOM 758 O O . PRO A 1 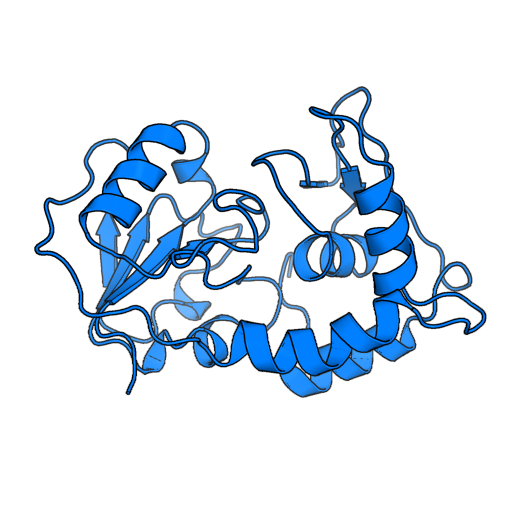99 ? -9.937 7.496 17.882 1.00 95.75 99 PRO A O 1
ATOM 761 N N . VAL A 1 100 ? -11.383 8.336 19.374 1.00 95.12 100 VAL A N 1
ATOM 762 C CA . VAL A 1 100 ? -10.599 7.915 20.540 1.00 95.12 100 VAL A CA 1
ATOM 763 C C . VAL A 1 100 ? -10.743 6.404 20.716 1.00 95.12 100 VAL A C 1
ATOM 765 O O . VAL A 1 100 ? -11.856 5.890 20.847 1.00 95.12 100 VAL A O 1
ATOM 768 N N . LEU A 1 101 ? -9.617 5.695 20.738 1.00 95.25 101 LEU A N 1
ATOM 769 C CA . LEU A 1 101 ? -9.564 4.243 20.888 1.00 95.25 101 LEU A CA 1
ATOM 770 C C . LEU A 1 101 ? -8.792 3.863 22.149 1.00 95.25 101 LEU A C 1
ATOM 772 O O . LEU A 1 101 ? -7.824 4.519 22.527 1.00 95.25 101 LEU A O 1
ATOM 776 N N . ALA A 1 102 ? -9.210 2.772 22.790 1.00 94.00 102 ALA A N 1
ATOM 777 C CA . ALA A 1 102 ? -8.371 2.124 23.788 1.00 94.00 102 ALA A CA 1
ATOM 778 C C . ALA A 1 102 ? -7.137 1.504 23.100 1.00 94.00 102 ALA A C 1
ATOM 780 O O . ALA A 1 102 ? -7.264 1.042 21.957 1.00 94.00 102 ALA A O 1
ATOM 781 N N . PRO A 1 103 ? -5.975 1.444 23.778 1.00 93.12 103 PRO A N 1
ATOM 782 C CA . PRO A 1 103 ? -4.795 0.778 23.240 1.00 93.12 103 PRO A CA 1
ATOM 783 C C . PRO A 1 103 ? -5.093 -0.665 22.821 1.00 93.12 103 PRO A C 1
ATOM 785 O O . PRO A 1 103 ? -5.714 -1.423 23.571 1.00 93.12 103 PRO A O 1
ATOM 788 N N . GLN A 1 104 ? -4.659 -1.030 21.619 1.00 95.56 104 GLN A N 1
ATOM 789 C CA . GLN A 1 104 ? -4.785 -2.376 21.072 1.00 95.56 104 GLN A CA 1
ATOM 790 C C . GLN A 1 104 ? -3.659 -3.295 21.580 1.00 95.56 104 GLN A C 1
ATOM 792 O O . GLN A 1 104 ? -2.605 -2.805 22.007 1.00 95.56 104 GLN A O 1
ATOM 797 N N . PRO A 1 105 ? -3.856 -4.630 21.556 1.00 95.56 105 PRO A N 1
ATOM 798 C CA . PRO A 1 105 ? -2.796 -5.593 21.870 1.00 95.56 105 PRO A CA 1
ATOM 799 C C . PRO A 1 105 ? -1.562 -5.413 20.964 1.00 95.56 105 PRO A C 1
ATOM 801 O O . PRO A 1 105 ? -1.639 -4.695 19.966 1.00 95.56 105 PRO A O 1
ATOM 804 N N . PRO A 1 106 ? -0.421 -6.058 21.286 1.00 96.31 106 PRO A N 1
ATOM 805 C CA . PRO A 1 106 ? 0.745 -6.072 20.407 1.00 96.31 106 PRO A CA 1
ATOM 806 C C . PRO A 1 106 ? 0.368 -6.428 18.967 1.00 96.31 106 PRO A C 1
ATOM 808 O O . PRO A 1 106 ? -0.424 -7.341 18.742 1.00 96.31 106 PRO A O 1
ATOM 811 N N . ILE A 1 107 ? 0.933 -5.689 18.011 1.00 96.56 107 ILE A N 1
ATOM 812 C CA . ILE A 1 107 ? 0.636 -5.878 16.594 1.00 96.56 107 ILE A CA 1
ATOM 813 C C . ILE A 1 107 ? 1.254 -7.193 16.129 1.00 96.56 107 ILE A C 1
ATOM 815 O O . ILE A 1 107 ? 2.467 -7.393 16.217 1.00 96.56 107 ILE A O 1
ATOM 819 N N . GLU A 1 108 ? 0.408 -8.071 15.606 1.00 94.56 108 GLU A N 1
ATOM 820 C CA . GLU A 1 108 ? 0.822 -9.333 15.011 1.00 94.56 108 GLU A CA 1
ATOM 821 C C . GLU A 1 108 ? 1.174 -9.112 13.528 1.00 94.56 108 GLU A C 1
ATOM 823 O O . GLU A 1 108 ? 0.420 -8.435 12.815 1.00 94.56 108 GLU A O 1
ATOM 828 N N . PRO A 1 109 ? 2.295 -9.666 13.028 1.00 92.69 109 PRO A N 1
ATOM 829 C CA . PRO A 1 109 ? 2.646 -9.578 11.615 1.00 92.69 109 PRO A CA 1
ATOM 830 C C . PRO A 1 109 ? 1.563 -10.190 10.722 1.00 92.69 109 PRO A C 1
ATOM 832 O O . PRO A 1 109 ? 1.062 -11.282 10.993 1.00 92.69 109 PRO A O 1
ATOM 835 N N . ASN A 1 110 ? 1.239 -9.515 9.619 1.00 94.19 110 ASN A N 1
ATOM 836 C CA . ASN A 1 110 ? 0.348 -10.074 8.608 1.00 94.19 110 ASN A CA 1
ATOM 837 C C . ASN A 1 110 ? 1.092 -10.976 7.610 1.00 94.19 110 ASN A C 1
ATOM 839 O O . ASN A 1 110 ? 2.325 -10.994 7.533 1.00 94.19 110 ASN A O 1
ATOM 843 N N . ARG A 1 111 ? 0.315 -11.714 6.814 1.00 96.56 111 ARG A N 1
ATOM 844 C CA . ARG A 1 111 ? 0.846 -12.600 5.776 1.00 96.56 111 ARG A CA 1
ATOM 845 C C . ARG A 1 111 ? 1.356 -11.827 4.566 1.00 96.56 111 ARG A C 1
ATOM 847 O O . ARG A 1 111 ? 2.365 -12.220 3.994 1.00 96.56 111 ARG A O 1
ATOM 854 N N . LEU A 1 112 ? 0.708 -10.716 4.212 1.00 96.00 112 LEU A N 1
ATOM 855 C CA . LEU A 1 112 ? 1.045 -9.901 3.042 1.00 96.00 112 LEU A CA 1
ATOM 856 C C . LEU A 1 112 ? 2.527 -9.520 3.017 1.00 96.00 112 LEU A C 1
ATOM 858 O O . LEU A 1 112 ? 3.223 -9.806 2.044 1.00 96.00 112 LEU A O 1
ATOM 862 N N . TYR A 1 113 ? 3.018 -8.899 4.090 1.00 89.81 113 TYR A N 1
ATOM 863 C CA . TYR A 1 113 ? 4.408 -8.467 4.170 1.00 89.81 113 TYR A CA 1
ATOM 864 C C . TYR A 1 113 ? 5.364 -9.659 4.090 1.00 89.81 113 TYR A C 1
ATOM 866 O O . TYR A 1 113 ? 6.294 -9.635 3.289 1.00 89.81 113 TYR A O 1
ATOM 874 N N . GLY A 1 114 ? 5.123 -10.708 4.883 1.00 91.50 114 GLY A N 1
ATOM 875 C CA . GLY A 1 114 ? 5.997 -11.881 4.939 1.00 91.50 114 GLY A CA 1
ATOM 876 C C . GLY A 1 114 ? 6.083 -12.639 3.612 1.00 91.50 114 GLY A C 1
ATOM 877 O O . GLY A 1 114 ? 7.181 -12.949 3.151 1.00 91.50 114 GLY A O 1
ATOM 878 N N . GLU A 1 115 ? 4.942 -12.900 2.972 1.00 97.06 115 GLU A N 1
ATOM 879 C CA . GLU A 1 115 ? 4.877 -13.665 1.722 1.00 97.06 115 GLU A CA 1
ATOM 880 C C . GLU A 1 115 ? 5.470 -12.880 0.541 1.00 97.06 115 GLU A C 1
ATOM 882 O O . GLU A 1 115 ? 6.255 -13.429 -0.233 1.00 97.06 115 GLU A O 1
ATOM 887 N N . LEU A 1 116 ? 5.192 -11.575 0.433 1.00 96.00 116 LEU A N 1
ATOM 888 C CA . LEU A 1 116 ? 5.797 -10.738 -0.608 1.00 96.00 116 LEU A CA 1
ATOM 889 C C . LEU A 1 116 ? 7.296 -10.529 -0.372 1.00 96.00 116 LEU A C 1
ATOM 891 O O . LEU A 1 116 ? 8.082 -10.586 -1.317 1.00 96.00 116 LEU A O 1
ATOM 895 N N . ALA A 1 117 ? 7.721 -10.323 0.878 1.00 93.25 117 ALA A N 1
ATOM 896 C CA . ALA A 1 117 ? 9.133 -10.181 1.223 1.00 93.25 117 ALA A CA 1
ATOM 897 C C . ALA A 1 117 ? 9.944 -11.432 0.858 1.00 93.25 117 ALA A C 1
ATOM 899 O O . ALA A 1 117 ? 11.066 -11.298 0.373 1.00 93.25 117 ALA A O 1
ATOM 900 N N . ALA A 1 118 ? 9.371 -12.629 1.021 1.00 96.12 118 ALA A N 1
ATOM 901 C CA . ALA A 1 118 ? 10.018 -13.884 0.638 1.00 96.12 118 ALA A CA 1
ATOM 902 C C . ALA A 1 118 ? 10.326 -13.970 -0.870 1.00 96.12 118 ALA A C 1
ATOM 904 O O . ALA A 1 118 ? 11.284 -14.639 -1.263 1.00 96.12 118 ALA A O 1
ATOM 905 N N . VAL A 1 119 ? 9.556 -13.272 -1.712 1.00 96.56 119 VAL A N 1
ATOM 906 C CA . VAL A 1 119 ? 9.826 -13.147 -3.153 1.00 96.56 119 VAL A CA 1
ATOM 907 C C . VAL A 1 119 ? 10.780 -11.988 -3.440 1.00 96.56 119 VAL A C 1
ATOM 909 O O . VAL A 1 119 ? 11.735 -12.161 -4.190 1.00 96.56 119 VAL A O 1
ATOM 912 N N . ILE A 1 120 ? 10.537 -10.817 -2.845 1.00 96.69 120 ILE A N 1
ATOM 913 C CA . ILE A 1 120 ? 11.206 -9.557 -3.201 1.00 96.69 120 ILE A CA 1
ATOM 914 C C . ILE A 1 120 ? 12.620 -9.462 -2.617 1.00 96.69 120 ILE A C 1
ATOM 916 O O . ILE A 1 120 ? 13.545 -9.066 -3.320 1.00 96.69 120 ILE A O 1
ATOM 920 N N . GLN A 1 121 ? 12.826 -9.816 -1.347 1.00 95.38 121 GLN A N 1
ATOM 921 C CA . GLN A 1 121 ? 14.112 -9.588 -0.676 1.00 95.38 121 GLN A CA 1
ATOM 922 C C . GLN A 1 121 ? 15.290 -10.336 -1.323 1.00 95.38 121 GLN A C 1
ATOM 924 O O . GLN A 1 121 ? 16.346 -9.721 -1.481 1.00 95.38 121 GLN A O 1
ATOM 929 N N . PRO A 1 122 ? 15.153 -11.604 -1.770 1.00 96.94 122 PRO A N 1
ATOM 930 C CA . PRO A 1 122 ? 16.223 -12.275 -2.509 1.00 96.94 122 PRO A CA 1
ATOM 931 C C . PRO A 1 122 ? 16.590 -11.582 -3.829 1.00 96.94 122 PRO A C 1
ATOM 933 O O . PRO A 1 122 ? 17.705 -11.748 -4.322 1.00 96.94 122 PRO A O 1
ATOM 936 N N . LEU A 1 123 ? 15.662 -10.819 -4.416 1.00 97.00 123 LEU A N 1
ATOM 937 C CA . LEU A 1 123 ? 15.885 -10.124 -5.680 1.00 97.00 123 LEU A CA 1
ATOM 938 C C . LEU A 1 123 ? 16.761 -8.878 -5.515 1.00 97.00 123 LEU A C 1
ATOM 940 O O . LEU A 1 123 ? 17.469 -8.540 -6.457 1.00 97.00 123 LEU A O 1
ATOM 944 N N . TYR A 1 124 ? 16.801 -8.252 -4.332 1.00 94.88 124 TYR A N 1
ATOM 945 C CA . TYR A 1 124 ? 17.609 -7.049 -4.077 1.00 94.88 124 TYR A CA 1
ATOM 946 C C . TYR A 1 124 ? 19.102 -7.231 -4.360 1.00 94.88 124 TYR A C 1
ATOM 948 O O . TYR A 1 124 ? 19.769 -6.285 -4.756 1.00 94.88 124 TYR A O 1
ATOM 956 N N . THR A 1 125 ? 19.629 -8.442 -4.181 1.00 95.06 125 THR A N 1
ATOM 957 C CA . TH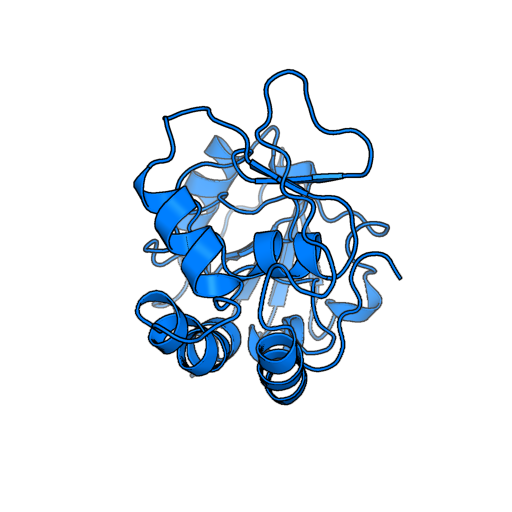R A 1 125 ? 21.043 -8.760 -4.434 1.00 95.06 125 THR A CA 1
ATOM 958 C C . THR A 1 125 ? 21.236 -9.675 -5.643 1.00 95.06 125 THR A C 1
ATOM 960 O O . THR A 1 125 ? 22.312 -10.248 -5.819 1.00 95.06 125 THR A O 1
ATOM 963 N N . SER A 1 126 ? 20.190 -9.881 -6.447 1.00 95.50 126 SER A N 1
ATOM 964 C CA . SER A 1 126 ? 20.264 -10.715 -7.645 1.00 95.50 126 SER A CA 1
ATOM 965 C C . SER A 1 126 ? 21.151 -10.064 -8.707 1.00 95.50 126 SER A C 1
ATOM 967 O O . SER A 1 126 ? 21.122 -8.853 -8.889 1.00 95.50 126 SER A O 1
ATOM 969 N N . GLN A 1 127 ? 21.923 -10.877 -9.429 1.00 94.31 127 GLN A N 1
ATOM 970 C CA . GLN A 1 127 ? 22.835 -10.430 -10.494 1.00 94.31 127 GLN A CA 1
ATOM 971 C C . GLN A 1 127 ? 22.404 -10.938 -11.879 1.00 94.31 127 GLN A C 1
ATOM 973 O O . GLN A 1 127 ? 23.235 -11.141 -12.764 1.00 94.31 127 GLN A O 1
ATOM 978 N N . LYS A 1 128 ? 21.108 -11.218 -12.061 1.00 95.25 128 LYS A N 1
ATOM 979 C CA . LYS A 1 128 ? 20.570 -11.699 -13.341 1.00 95.25 128 LYS A CA 1
ATOM 980 C C . LYS A 1 128 ? 20.541 -10.599 -14.410 1.00 95.25 128 LYS A C 1
ATOM 982 O O . LYS A 1 128 ? 20.667 -9.414 -14.113 1.00 95.25 128 LYS A O 1
ATOM 987 N N . THR A 1 129 ? 20.398 -11.005 -15.670 1.00 95.69 129 THR A N 1
ATOM 988 C CA . THR A 1 129 ? 20.303 -10.101 -16.825 1.00 95.69 129 THR A CA 1
ATOM 989 C C . THR A 1 129 ? 19.130 -10.531 -17.712 1.00 95.69 129 THR A C 1
ATOM 991 O O . THR A 1 129 ? 19.140 -11.683 -18.155 1.00 95.69 129 THR A O 1
ATOM 994 N N . PRO A 1 130 ? 18.154 -9.645 -17.994 1.00 96.06 130 PRO A N 1
ATOM 995 C CA . PRO A 1 130 ? 18.007 -8.282 -17.452 1.00 96.06 130 PRO A CA 1
ATOM 996 C C . PRO A 1 130 ? 17.830 -8.262 -15.914 1.00 96.06 130 PRO A C 1
ATOM 998 O O . PRO A 1 130 ? 17.504 -9.299 -15.332 1.00 96.06 130 PRO A O 1
ATOM 1001 N N . PRO A 1 131 ? 18.126 -7.141 -15.226 1.00 97.69 131 PRO A N 1
ATOM 1002 C CA . PRO A 1 131 ? 18.056 -7.064 -13.764 1.00 97.69 131 PRO A CA 1
ATOM 1003 C C . PRO A 1 131 ? 16.624 -7.264 -13.255 1.00 97.69 131 PRO A C 1
ATOM 1005 O O . PRO A 1 131 ? 15.655 -7.021 -13.971 1.00 97.69 131 PRO A O 1
ATOM 1008 N N . SER A 1 132 ? 16.460 -7.684 -11.998 1.00 97.88 132 SER A N 1
ATOM 1009 C CA . SER A 1 132 ? 15.110 -7.721 -11.412 1.00 97.88 132 SER A CA 1
ATOM 1010 C C . SER A 1 132 ? 14.571 -6.300 -11.199 1.00 97.88 132 SER A C 1
ATOM 1012 O O . SER A 1 132 ? 15.342 -5.423 -10.794 1.00 97.88 132 SER A O 1
ATOM 1014 N N . PRO A 1 133 ? 13.255 -6.065 -11.348 1.00 97.88 133 PRO A N 1
ATOM 1015 C CA . PRO A 1 133 ? 12.650 -4.787 -10.972 1.00 97.88 133 PRO A CA 1
ATOM 1016 C C . PRO A 1 133 ? 12.968 -4.388 -9.521 1.00 97.88 133 PRO A C 1
ATOM 1018 O O . PRO A 1 133 ? 13.286 -3.236 -9.234 1.00 97.88 133 PRO A O 1
ATOM 1021 N N . ALA A 1 134 ? 12.932 -5.357 -8.599 1.00 97.38 134 ALA A N 1
ATOM 1022 C CA . ALA A 1 134 ? 13.212 -5.142 -7.182 1.00 97.38 134 ALA A CA 1
ATOM 1023 C C . ALA A 1 134 ? 14.645 -4.657 -6.922 1.00 97.38 134 ALA A C 1
ATOM 1025 O O . ALA A 1 134 ? 14.829 -3.740 -6.128 1.00 97.38 134 ALA A O 1
ATOM 1026 N N . GLN A 1 135 ? 15.644 -5.238 -7.592 1.00 97.19 135 GLN A N 1
ATOM 1027 C CA . GLN A 1 135 ? 17.039 -4.803 -7.492 1.00 97.19 135 GLN A CA 1
ATOM 1028 C C . GLN A 1 135 ? 17.187 -3.348 -7.942 1.00 97.19 135 GLN A C 1
ATOM 1030 O O . GLN A 1 135 ? 17.716 -2.534 -7.193 1.00 97.19 135 GLN A O 1
ATOM 1035 N N . VAL A 1 136 ? 16.668 -3.004 -9.127 1.00 96.94 136 VAL A N 1
ATOM 1036 C CA . VAL A 1 136 ? 16.784 -1.640 -9.670 1.00 96.94 136 VAL A CA 1
ATOM 1037 C C . VAL A 1 136 ? 16.157 -0.616 -8.716 1.00 96.94 136 VAL A C 1
ATOM 1039 O O . VAL A 1 136 ? 16.733 0.443 -8.474 1.00 96.94 136 VAL A O 1
ATOM 1042 N N . LEU A 1 137 ? 14.996 -0.933 -8.132 1.00 96.38 137 LEU A N 1
ATOM 1043 C CA . LEU A 1 137 ? 14.332 -0.062 -7.154 1.00 96.38 137 LEU A CA 1
ATOM 1044 C C . LEU A 1 137 ? 15.081 0.023 -5.827 1.00 96.38 137 LEU A C 1
ATOM 1046 O O . LEU A 1 137 ? 15.067 1.079 -5.197 1.00 96.38 137 LEU A O 1
ATOM 1050 N N . TYR A 1 138 ? 15.702 -1.070 -5.391 1.00 95.38 138 TYR A N 1
ATOM 1051 C CA . TYR A 1 138 ? 16.480 -1.103 -4.160 1.00 95.38 138 TYR A CA 1
ATOM 1052 C C . TYR A 1 138 ? 17.732 -0.228 -4.273 1.00 95.38 138 TYR A C 1
ATOM 1054 O O . TYR A 1 138 ? 17.946 0.630 -3.415 1.00 95.38 138 TYR A O 1
ATOM 1062 N N . ASP A 1 139 ? 18.484 -0.367 -5.368 1.00 94.56 139 ASP A N 1
ATOM 1063 C CA . ASP A 1 139 ? 19.664 0.455 -5.659 1.00 94.56 139 ASP A CA 1
ATOM 1064 C C . ASP A 1 139 ? 19.275 1.941 -5.761 1.00 94.56 139 ASP A C 1
ATOM 1066 O O . ASP A 1 139 ? 19.849 2.796 -5.083 1.00 94.56 139 ASP A O 1
ATOM 1070 N N . LEU A 1 140 ? 18.206 2.249 -6.510 1.00 93.62 140 LEU A N 1
ATOM 1071 C CA . LEU A 1 140 ? 17.675 3.612 -6.616 1.00 93.62 140 LEU A CA 1
ATOM 1072 C C . LEU A 1 140 ? 17.226 4.179 -5.260 1.00 93.62 140 LEU A C 1
ATOM 1074 O O . LEU A 1 140 ? 17.386 5.371 -5.001 1.00 93.62 140 LEU A O 1
ATOM 1078 N N . GLY A 1 141 ? 16.646 3.344 -4.397 1.00 91.69 141 GLY A N 1
ATOM 1079 C CA . GLY A 1 141 ? 16.246 3.721 -3.046 1.00 91.69 141 GLY A CA 1
ATOM 1080 C C . GLY A 1 141 ? 17.434 4.054 -2.141 1.00 91.69 141 GLY A C 1
ATOM 1081 O O . GLY A 1 141 ? 17.338 4.993 -1.348 1.00 91.69 141 GLY A O 1
ATOM 1082 N N . GLY A 1 142 ? 18.546 3.327 -2.282 1.00 90.12 142 GLY A N 1
ATOM 1083 C CA . GLY A 1 142 ? 19.791 3.560 -1.543 1.00 90.12 142 GLY A CA 1
ATOM 1084 C C . GLY A 1 142 ? 20.463 4.893 -1.885 1.00 90.12 142 GLY A C 1
ATOM 1085 O O . GLY A 1 142 ? 20.957 5.575 -0.988 1.00 90.12 142 GLY A O 1
ATOM 1086 N N . ASP A 1 143 ? 20.397 5.303 -3.152 1.00 89.56 143 ASP A N 1
ATOM 1087 C CA . ASP A 1 143 ? 20.983 6.558 -3.645 1.00 89.56 143 ASP A CA 1
ATOM 1088 C C . ASP A 1 143 ? 20.024 7.764 -3.568 1.00 89.56 143 ASP A C 1
ATOM 1090 O O . ASP A 1 143 ? 20.373 8.893 -3.943 1.00 89.56 143 ASP A O 1
ATOM 1094 N N . ARG A 1 144 ? 18.790 7.549 -3.095 1.00 91.75 144 ARG A N 1
ATOM 1095 C CA . ARG A 1 144 ? 17.730 8.560 -3.122 1.00 91.75 144 ARG A CA 1
ATOM 1096 C C . ARG A 1 144 ? 18.026 9.724 -2.178 1.00 91.75 144 ARG A C 1
ATOM 1098 O O . ARG A 1 144 ? 18.277 9.550 -0.986 1.00 91.75 144 ARG A O 1
ATOM 1105 N N . ARG A 1 145 ? 17.879 10.950 -2.685 1.00 89.81 145 ARG A N 1
ATOM 1106 C CA . ARG A 1 145 ? 17.967 12.170 -1.864 1.00 89.81 145 ARG A CA 1
ATOM 1107 C C . ARG A 1 145 ? 16.662 12.420 -1.105 1.00 89.81 145 ARG A C 1
ATOM 1109 O O . ARG A 1 145 ? 15.579 12.186 -1.637 1.00 89.81 145 ARG A O 1
ATOM 1116 N N . THR A 1 146 ? 16.745 12.977 0.103 1.00 88.94 146 THR A N 1
ATOM 1117 C CA . THR A 1 146 ? 15.564 13.455 0.846 1.00 88.94 146 THR A CA 1
ATOM 1118 C C . THR A 1 146 ? 14.741 14.420 -0.009 1.00 88.94 146 THR A C 1
ATOM 1120 O O . THR A 1 146 ? 15.298 15.348 -0.600 1.00 88.94 146 THR A O 1
ATOM 1123 N N . GLY A 1 147 ? 13.426 14.203 -0.087 1.00 90.19 147 GLY A N 1
ATOM 1124 C CA . GLY A 1 147 ? 12.514 14.997 -0.913 1.00 90.19 147 GLY A CA 1
ATOM 1125 C C . GLY A 1 147 ? 12.534 14.667 -2.411 1.00 90.19 147 GLY A C 1
ATOM 1126 O O . GLY A 1 147 ? 11.775 15.270 -3.167 1.00 90.19 147 GLY A O 1
ATOM 1127 N N . GLN A 1 148 ? 13.372 13.730 -2.872 1.00 94.06 148 GLN A N 1
ATOM 1128 C CA . GLN A 1 148 ? 13.338 13.271 -4.261 1.00 94.06 148 GLN A CA 1
ATOM 1129 C C . GLN A 1 148 ? 12.117 12.382 -4.498 1.00 94.06 148 GLN A C 1
ATOM 1131 O O . GLN A 1 148 ? 11.979 11.324 -3.883 1.00 94.06 148 GLN A O 1
ATOM 1136 N N . VAL A 1 149 ? 11.280 12.775 -5.454 1.00 96.31 149 VAL A N 1
ATOM 1137 C CA . VAL A 1 149 ? 10.129 11.982 -5.889 1.00 96.31 149 VAL A CA 1
ATOM 1138 C C . VAL A 1 149 ? 10.557 10.995 -6.969 1.00 96.31 149 VAL A C 1
ATOM 1140 O O . VAL A 1 149 ? 11.157 11.389 -7.971 1.00 96.31 149 VAL A O 1
ATOM 1143 N N . ILE A 1 150 ? 10.215 9.726 -6.775 1.00 97.19 150 ILE A N 1
ATOM 1144 C CA . ILE A 1 150 ? 10.294 8.674 -7.785 1.00 97.19 150 ILE A CA 1
ATOM 1145 C C . ILE A 1 150 ? 8.885 8.431 -8.312 1.00 97.19 150 ILE A C 1
ATOM 1147 O O . ILE A 1 150 ? 7.950 8.231 -7.535 1.00 97.19 150 ILE A O 1
ATOM 1151 N N . ALA A 1 151 ? 8.724 8.475 -9.629 1.00 97.69 151 ALA A N 1
ATOM 1152 C CA . ALA A 1 151 ? 7.425 8.336 -10.263 1.00 97.69 151 ALA A CA 1
ATOM 1153 C C . ALA A 1 151 ? 7.420 7.261 -11.345 1.00 97.69 151 ALA A C 1
ATOM 1155 O O . ALA A 1 151 ? 8.432 7.014 -11.990 1.00 97.69 151 ALA A O 1
ATOM 1156 N N . ALA A 1 152 ? 6.262 6.654 -11.564 1.00 97.94 152 ALA A N 1
ATOM 1157 C CA . ALA A 1 152 ? 6.008 5.766 -12.691 1.00 97.94 152 ALA A CA 1
ATOM 1158 C C . ALA A 1 152 ? 4.553 5.913 -13.139 1.00 97.94 152 ALA A C 1
ATOM 1160 O O . ALA A 1 152 ? 3.698 6.358 -12.369 1.00 97.94 152 ALA A O 1
ATOM 1161 N N . ARG A 1 153 ? 4.262 5.527 -14.380 1.00 96.94 153 ARG A N 1
ATOM 1162 C CA . ARG A 1 153 ? 2.878 5.440 -14.858 1.00 96.94 153 ARG A CA 1
ATOM 1163 C C . ARG A 1 153 ? 2.172 4.208 -14.273 1.00 96.94 153 ARG A C 1
ATOM 1165 O O . ARG A 1 153 ? 2.851 3.232 -13.935 1.00 96.94 153 ARG A O 1
ATOM 1172 N N . PRO A 1 154 ? 0.829 4.227 -14.169 1.00 96.75 154 PRO A N 1
ATOM 1173 C CA . PRO A 1 154 ? 0.039 3.018 -13.954 1.00 96.75 154 PRO A CA 1
ATOM 1174 C C . PRO A 1 154 ? 0.446 1.886 -14.909 1.00 96.75 154 PRO A C 1
ATOM 1176 O O . PRO A 1 154 ? 0.733 2.129 -16.080 1.00 96.75 154 PRO A O 1
ATOM 1179 N N . GLY A 1 155 ? 0.482 0.652 -14.405 1.00 95.75 155 GLY A N 1
ATOM 1180 C CA . GLY A 1 155 ? 0.950 -0.524 -15.149 1.00 95.75 155 GLY A CA 1
ATOM 1181 C C . GLY A 1 155 ? 2.058 -1.288 -14.413 1.00 95.75 155 GLY A C 1
ATOM 1182 O O . GLY A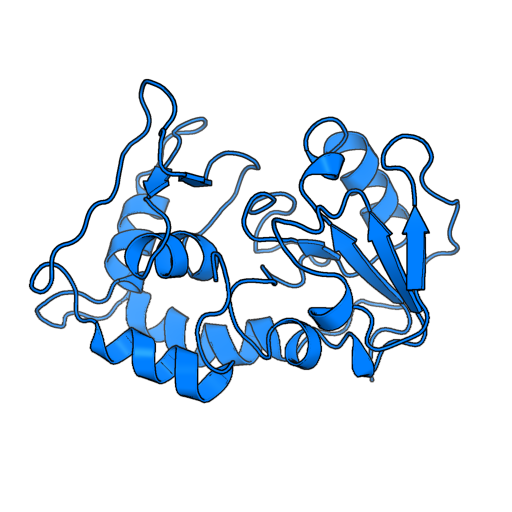 1 155 ? 2.265 -1.052 -13.222 1.00 95.75 155 GLY A O 1
ATOM 1183 N N . PRO A 1 156 ? 2.784 -2.202 -15.086 1.00 96.12 156 PRO A N 1
ATOM 1184 C CA . PRO A 1 156 ? 3.784 -3.064 -14.445 1.00 96.12 156 PRO A CA 1
ATOM 1185 C C . PRO A 1 156 ? 4.887 -2.302 -13.695 1.00 96.12 156 PRO A C 1
ATOM 1187 O O . PRO A 1 156 ? 5.200 -2.638 -12.554 1.00 96.12 156 PRO A O 1
ATOM 1190 N N . THR A 1 157 ? 5.432 -1.229 -14.276 1.00 97.38 157 THR A N 1
ATOM 1191 C CA . THR A 1 157 ? 6.434 -0.376 -13.610 1.00 97.38 157 THR A CA 1
ATOM 1192 C C . THR A 1 157 ? 5.857 0.301 -12.364 1.00 97.38 157 THR A C 1
ATOM 1194 O O . THR A 1 157 ? 6.466 0.251 -11.295 1.00 97.38 157 THR A O 1
ATOM 1197 N N . GLY A 1 158 ? 4.656 0.886 -12.467 1.00 97.56 158 GLY A N 1
ATOM 1198 C CA . GLY A 1 158 ? 3.945 1.478 -11.331 1.00 97.56 158 GLY A CA 1
ATOM 1199 C C . GLY A 1 158 ? 3.632 0.460 -10.235 1.00 97.56 158 GLY A C 1
ATOM 1200 O O . GLY A 1 158 ? 3.809 0.752 -9.054 1.00 97.56 158 GLY A O 1
ATOM 1201 N N . PHE A 1 159 ? 3.248 -0.759 -10.613 1.00 97.94 159 PHE A N 1
ATOM 1202 C CA . PHE A 1 159 ? 3.030 -1.866 -9.688 1.00 97.94 159 PHE A CA 1
ATOM 1203 C C . PHE A 1 159 ? 4.296 -2.182 -8.888 1.00 97.94 159 PHE A C 1
ATOM 1205 O O . PHE A 1 159 ? 4.252 -2.190 -7.657 1.00 97.94 159 PHE A O 1
ATOM 1212 N N . TRP A 1 160 ? 5.435 -2.366 -9.560 1.00 97.88 160 TRP A N 1
ATOM 1213 C CA . TRP A 1 160 ? 6.709 -2.621 -8.889 1.00 97.88 160 TRP A CA 1
ATOM 1214 C C . TRP A 1 160 ? 7.146 -1.458 -8.000 1.00 97.88 160 TRP A C 1
ATOM 1216 O O . TRP A 1 160 ? 7.568 -1.686 -6.865 1.00 97.88 160 TRP A O 1
ATOM 1226 N N . LEU A 1 161 ? 6.976 -0.218 -8.463 1.00 96.88 161 LEU A N 1
ATOM 1227 C CA . LEU A 1 161 ? 7.259 0.978 -7.672 1.00 96.88 161 LEU A CA 1
ATOM 1228 C C . LEU A 1 161 ? 6.405 1.017 -6.386 1.00 96.88 161 LEU A C 1
ATOM 1230 O O . LEU A 1 161 ? 6.933 1.212 -5.290 1.00 96.88 161 LEU A O 1
ATOM 1234 N N . GLY A 1 162 ? 5.097 0.761 -6.487 1.00 95.75 162 GLY A N 1
ATOM 1235 C CA . GLY A 1 162 ? 4.190 0.706 -5.335 1.00 95.75 162 GLY A CA 1
ATOM 1236 C C . GLY A 1 162 ? 4.480 -0.463 -4.389 1.00 95.75 162 GLY A C 1
ATOM 1237 O O . GLY A 1 162 ? 4.384 -0.328 -3.165 1.00 95.75 162 GLY A O 1
ATOM 1238 N N . ARG A 1 163 ? 4.894 -1.607 -4.934 1.00 95.50 163 ARG A N 1
ATOM 1239 C CA . ARG A 1 163 ? 5.110 -2.839 -4.175 1.00 95.50 163 ARG A CA 1
ATOM 1240 C C . ARG A 1 163 ? 6.464 -2.882 -3.469 1.00 95.50 163 ARG A C 1
ATOM 1242 O O . ARG A 1 163 ? 6.506 -3.173 -2.276 1.00 95.50 163 ARG A O 1
ATOM 1249 N N . ALA A 1 164 ? 7.549 -2.599 -4.184 1.00 94.44 164 ALA A N 1
ATOM 1250 C CA . ALA A 1 164 ? 8.905 -2.963 -3.768 1.00 94.44 164 ALA A CA 1
ATOM 1251 C C . ALA A 1 164 ? 9.816 -1.769 -3.446 1.00 94.44 164 ALA A C 1
ATOM 1253 O O . ALA A 1 164 ? 10.874 -1.968 -2.857 1.00 94.44 164 ALA A O 1
ATOM 1254 N N . PHE A 1 165 ? 9.433 -0.533 -3.785 1.00 93.69 165 PHE A N 1
ATOM 1255 C CA . PHE A 1 165 ? 10.299 0.610 -3.495 1.00 93.69 165 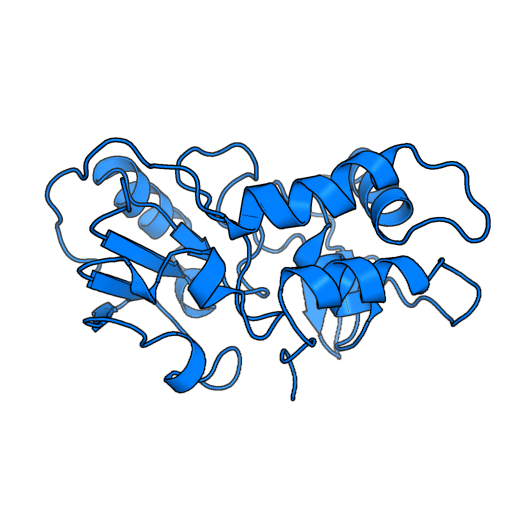PHE A CA 1
ATOM 1256 C C . PHE A 1 165 ? 10.414 0.865 -1.980 1.00 93.69 165 PHE A C 1
ATOM 1258 O O . PHE A 1 165 ? 9.380 0.991 -1.307 1.00 93.69 165 PHE A O 1
ATOM 1265 N N . PRO A 1 166 ? 11.634 0.969 -1.419 1.00 88.25 166 PRO A N 1
ATOM 1266 C CA . PRO A 1 166 ? 11.836 1.187 0.009 1.00 88.25 166 PRO A CA 1
ATOM 1267 C C . PRO A 1 166 ? 11.540 2.647 0.378 1.00 88.25 166 PRO A C 1
ATOM 1269 O O . PRO A 1 166 ? 12.388 3.534 0.287 1.00 88.25 166 PRO A O 1
ATOM 1272 N N . THR A 1 167 ? 10.310 2.922 0.806 1.00 85.06 167 THR A N 1
ATOM 1273 C CA . THR A 1 167 ? 9.884 4.274 1.190 1.00 85.06 167 THR A CA 1
ATOM 1274 C C . THR A 1 167 ? 10.189 4.589 2.648 1.00 85.06 167 THR A C 1
ATOM 1276 O O . THR A 1 167 ? 9.836 3.834 3.556 1.00 85.06 167 THR A O 1
ATOM 1279 N N . THR A 1 168 ? 10.778 5.760 2.873 1.00 85.62 168 THR A N 1
ATOM 1280 C CA . THR A 1 168 ? 11.033 6.329 4.206 1.00 85.62 168 THR A CA 1
ATOM 1281 C C . THR A 1 168 ? 10.250 7.612 4.473 1.00 85.62 168 THR A C 1
ATOM 1283 O O . THR A 1 168 ? 10.196 8.059 5.617 1.00 85.62 168 THR A O 1
ATOM 1286 N N . GLU A 1 169 ? 9.627 8.190 3.443 1.00 91.88 169 GLU A N 1
ATOM 1287 C CA . GLU A 1 169 ? 8.838 9.418 3.535 1.00 91.88 169 GLU A CA 1
ATOM 1288 C C . GLU A 1 169 ? 7.591 9.340 2.646 1.00 91.88 169 GLU A C 1
ATOM 1290 O O . GLU A 1 169 ? 7.635 8.832 1.522 1.00 91.88 169 GLU A O 1
ATOM 1295 N N . LEU A 1 170 ? 6.477 9.863 3.152 1.00 95.00 170 LEU A N 1
ATOM 1296 C CA . LEU A 1 170 ? 5.233 9.998 2.401 1.00 95.00 170 LEU A CA 1
ATOM 1297 C C . LEU A 1 170 ? 5.437 10.963 1.227 1.00 95.00 170 LEU A C 1
ATOM 1299 O O . LEU A 1 170 ? 6.060 12.011 1.391 1.00 95.00 170 LEU A O 1
ATOM 1303 N N . GLY A 1 171 ? 4.908 10.610 0.055 1.00 94.19 171 GLY A N 1
ATOM 1304 C CA . GLY A 1 171 ? 5.030 11.417 -1.164 1.00 94.19 171 GLY A CA 1
ATOM 1305 C C . GLY A 1 171 ? 6.343 11.228 -1.935 1.00 94.19 171 GLY A C 1
ATOM 1306 O O . GLY A 1 171 ? 6.511 11.835 -2.988 1.00 94.19 171 GLY A O 1
ATOM 1307 N N . SER A 1 172 ? 7.257 10.367 -1.467 1.00 94.19 172 SER A N 1
ATOM 1308 C CA . SER A 1 172 ? 8.466 9.999 -2.230 1.00 94.19 172 SER A CA 1
ATOM 1309 C C . SER A 1 172 ? 8.199 9.096 -3.428 1.00 94.19 172 SER A C 1
ATOM 1311 O O . SER A 1 172 ? 9.046 9.000 -4.313 1.00 94.19 172 SER A O 1
ATOM 1313 N N . VAL A 1 173 ? 7.045 8.435 -3.454 1.00 95.56 173 VAL A N 1
ATOM 1314 C CA . VAL A 1 173 ? 6.601 7.563 -4.539 1.00 95.56 173 VAL A CA 1
ATOM 1315 C C . VAL A 1 173 ? 5.279 8.091 -5.071 1.00 95.56 173 VAL A C 1
ATOM 1317 O O . VAL A 1 173 ? 4.353 8.320 -4.296 1.00 95.56 173 VAL A O 1
ATOM 1320 N N . VAL A 1 174 ? 5.191 8.271 -6.388 1.00 96.44 174 VAL A N 1
ATOM 1321 C CA . VAL A 1 174 ? 3.970 8.728 -7.059 1.00 96.44 174 VAL A CA 1
ATOM 1322 C C . VAL A 1 174 ? 3.697 7.856 -8.280 1.00 96.44 174 VAL A C 1
ATOM 1324 O O . VAL A 1 174 ? 4.525 7.765 -9.181 1.00 96.44 174 VAL A O 1
ATOM 1327 N N . ILE A 1 175 ? 2.517 7.240 -8.341 1.00 97.00 175 ILE A N 1
ATOM 1328 C CA . ILE A 1 175 ? 2.081 6.473 -9.513 1.00 97.00 175 ILE A CA 1
ATOM 1329 C C . ILE A 1 175 ? 1.006 7.285 -10.230 1.00 97.00 175 ILE A C 1
ATOM 1331 O O . ILE A 1 175 ? -0.081 7.487 -9.695 1.00 97.00 175 ILE A O 1
ATOM 1335 N N . THR A 1 176 ? 1.342 7.843 -11.393 1.00 95.69 176 THR A N 1
ATOM 1336 C CA . THR A 1 176 ? 0.500 8.830 -12.084 1.00 95.69 176 THR A CA 1
ATOM 1337 C C . THR A 1 176 ? 0.873 8.974 -13.557 1.00 95.69 176 THR A C 1
ATOM 1339 O O . THR A 1 176 ? 2.030 8.799 -13.941 1.00 95.69 176 THR A O 1
ATOM 1342 N N . ASP A 1 177 ? -0.094 9.379 -14.380 1.00 95.75 177 ASP A N 1
ATOM 1343 C CA . ASP A 1 177 ? 0.153 9.769 -15.768 1.00 95.75 177 ASP A CA 1
ATOM 1344 C C . ASP A 1 177 ? 0.796 11.150 -15.929 1.00 95.75 177 ASP A C 1
ATOM 1346 O O . ASP A 1 177 ? 1.321 11.471 -17.003 1.00 95.75 177 ASP A O 1
ATOM 1350 N N . THR A 1 178 ? 0.785 11.962 -14.872 1.00 96.31 178 THR A N 1
ATOM 1351 C CA . THR A 1 178 ? 1.332 13.322 -14.862 1.00 96.31 178 THR A CA 1
ATOM 1352 C C . THR A 1 178 ? 2.320 13.497 -13.705 1.00 96.31 178 THR A C 1
ATOM 1354 O O . THR A 1 178 ? 1.960 14.081 -12.679 1.00 96.31 178 THR A O 1
ATOM 1357 N N . PRO A 1 179 ? 3.556 12.969 -13.822 1.00 95.56 179 PRO A N 1
ATOM 1358 C CA . PRO A 1 179 ? 4.557 13.082 -12.766 1.00 95.56 179 PRO A CA 1
ATOM 1359 C C . PRO A 1 179 ? 4.833 14.543 -12.386 1.00 95.56 179 PRO A C 1
ATOM 1361 O O . PRO A 1 179 ? 4.857 15.408 -13.269 1.00 95.56 179 PRO A O 1
ATOM 1364 N N . PRO A 1 180 ? 5.066 14.845 -11.096 1.00 94.88 180 PRO A N 1
ATOM 1365 C CA . PRO A 1 180 ? 5.354 16.208 -10.677 1.00 94.88 180 PRO A CA 1
ATOM 1366 C C . PRO A 1 180 ? 6.698 16.693 -11.252 1.00 94.88 180 PRO A C 1
ATOM 1368 O O . PRO A 1 180 ? 7.611 15.886 -11.470 1.00 94.88 180 PRO A O 1
ATOM 1371 N N . PRO A 1 181 ? 6.866 18.011 -11.476 1.00 95.25 181 PRO A N 1
ATOM 1372 C CA . PRO A 1 181 ? 8.126 18.567 -11.957 1.00 95.25 181 PRO A CA 1
ATOM 1373 C C . PRO A 1 181 ? 9.311 18.165 -11.072 1.00 95.25 181 PRO A C 1
ATOM 1375 O O . PRO A 1 181 ? 9.254 18.284 -9.850 1.00 95.25 181 PRO A O 1
ATOM 1378 N N . GLY A 1 182 ? 10.400 17.712 -11.697 1.00 94.06 182 GLY A N 1
ATOM 1379 C CA . GLY A 1 182 ? 11.617 17.294 -10.995 1.00 94.06 182 GLY A CA 1
ATOM 1380 C C . GLY A 1 182 ? 11.596 15.864 -10.443 1.00 94.06 182 GLY A C 1
ATOM 1381 O O . GLY A 1 182 ? 12.600 15.444 -9.869 1.00 94.06 182 GLY A O 1
ATOM 1382 N N . ALA A 1 183 ? 10.509 15.107 -10.633 1.00 96.50 183 ALA A N 1
ATOM 1383 C CA . ALA A 1 183 ? 10.492 13.683 -10.314 1.00 96.50 183 ALA A CA 1
ATOM 1384 C C . ALA A 1 183 ? 11.459 12.889 -11.206 1.00 96.50 183 ALA A C 1
ATOM 1386 O O . ALA A 1 183 ? 11.602 13.157 -12.401 1.00 96.50 183 ALA A O 1
ATOM 1387 N N . THR A 1 184 ? 12.085 11.865 -10.633 1.00 96.62 184 THR A N 1
ATOM 1388 C CA . THR A 1 184 ? 12.759 10.818 -11.401 1.00 96.62 184 THR A CA 1
ATOM 1389 C C . THR A 1 184 ? 11.701 9.837 -11.885 1.00 96.62 184 THR A C 1
ATOM 1391 O O . THR A 1 184 ? 11.116 9.113 -11.081 1.00 96.62 184 THR A O 1
ATOM 1394 N N . VAL A 1 185 ? 11.428 9.845 -13.188 1.00 97.44 185 VAL A N 1
ATOM 1395 C CA . VAL A 1 185 ? 10.416 8.976 -13.796 1.00 97.44 185 VAL A CA 1
ATOM 1396 C C . VAL A 1 185 ? 11.069 7.676 -14.253 1.00 97.44 185 VAL A C 1
ATOM 1398 O O . VAL A 1 185 ? 12.029 7.706 -15.019 1.00 97.44 185 VAL A O 1
ATOM 1401 N N . ILE A 1 186 ? 10.543 6.552 -13.776 1.00 97.31 186 ILE A N 1
ATOM 1402 C CA . ILE A 1 186 ? 10.896 5.210 -14.229 1.00 97.31 186 ILE A CA 1
ATOM 1403 C C . ILE A 1 186 ? 9.903 4.809 -15.317 1.00 97.31 186 ILE A C 1
ATOM 1405 O O . ILE A 1 186 ? 8.690 4.829 -15.095 1.00 97.31 186 ILE A O 1
ATOM 1409 N N . ASP A 1 187 ? 10.431 4.433 -16.476 1.00 95.19 187 ASP A N 1
ATOM 1410 C CA . ASP A 1 187 ? 9.657 3.989 -17.632 1.00 95.19 187 ASP A CA 1
ATOM 1411 C C . ASP A 1 187 ? 10.392 2.826 -18.308 1.00 95.19 187 ASP A C 1
ATOM 1413 O O . ASP A 1 187 ? 11.113 3.008 -19.285 1.00 95.19 187 ASP A O 1
ATOM 1417 N N . TRP A 1 188 ? 10.310 1.644 -17.690 1.00 97.19 188 TRP A N 1
ATOM 1418 C CA . TRP A 1 188 ? 10.975 0.445 -18.196 1.00 97.19 188 TRP A CA 1
ATOM 1419 C C . TRP A 1 188 ? 10.253 -0.138 -19.408 1.00 97.19 188 TRP A C 1
ATOM 1421 O O . TRP A 1 188 ? 9.045 -0.383 -19.376 1.00 97.19 188 TRP A O 1
ATOM 1431 N N . GLY A 1 189 ? 11.027 -0.437 -20.445 1.00 95.06 189 GLY A N 1
ATOM 1432 C CA . GLY A 1 189 ? 10.634 -1.263 -21.571 1.00 95.06 189 GLY A CA 1
ATOM 1433 C C . GLY A 1 189 ? 10.679 -2.771 -21.271 1.00 95.06 189 GLY A C 1
ATOM 1434 O O . GLY A 1 189 ? 11.021 -3.205 -20.166 1.00 95.06 189 GLY A O 1
ATOM 1435 N N . PRO A 1 190 ? 10.346 -3.608 -22.269 1.00 92.19 190 PRO A N 1
ATOM 1436 C CA . PRO A 1 190 ? 10.275 -5.062 -22.112 1.00 92.19 190 PRO A CA 1
ATOM 1437 C C . PRO A 1 190 ? 11.624 -5.721 -21.782 1.00 92.19 190 PRO A C 1
ATOM 1439 O O . PRO A 1 190 ? 11.630 -6.751 -21.119 1.00 92.19 190 PRO A O 1
ATOM 1442 N N . ASP A 1 191 ? 12.740 -5.119 -22.204 1.00 95.00 191 ASP A N 1
ATOM 1443 C CA . ASP A 1 191 ? 14.089 -5.682 -22.045 1.00 95.00 191 ASP A CA 1
ATOM 1444 C C . ASP A 1 191 ? 14.901 -5.016 -20.916 1.00 95.00 191 ASP A C 1
ATOM 1446 O O . ASP A 1 191 ? 16.027 -5.430 -20.640 1.00 95.00 191 ASP A O 1
ATOM 1450 N N . ASP A 1 192 ? 14.350 -3.989 -20.256 1.00 97.12 192 ASP A N 1
ATOM 1451 C CA . ASP A 1 192 ? 15.065 -3.228 -19.219 1.00 97.12 192 ASP A CA 1
ATOM 1452 C C . ASP A 1 192 ? 15.143 -3.982 -17.886 1.00 97.12 192 ASP A C 1
ATOM 1454 O O . ASP A 1 192 ? 16.092 -3.803 -17.120 1.00 97.12 192 ASP A O 1
ATOM 1458 N N . VAL A 1 193 ? 14.144 -4.823 -17.603 1.00 97.62 193 VAL A N 1
ATOM 1459 C CA . VAL A 1 193 ? 14.032 -5.617 -16.375 1.00 97.62 193 VAL A CA 1
ATOM 1460 C C . VAL A 1 193 ? 13.434 -6.991 -16.665 1.00 97.62 193 VAL A C 1
ATOM 1462 O O . VAL A 1 193 ? 12.718 -7.190 -17.644 1.00 97.62 193 VAL A O 1
ATOM 1465 N N . ASP A 1 194 ? 13.713 -7.960 -15.798 1.00 97.00 194 ASP A N 1
ATOM 1466 C CA . ASP A 1 194 ? 13.149 -9.302 -15.904 1.00 97.00 194 ASP A CA 1
ATOM 1467 C C . ASP A 1 194 ? 11.720 -9.346 -15.351 1.00 97.00 194 ASP A C 1
ATOM 1469 O O . ASP A 1 194 ? 11.482 -9.497 -14.148 1.00 97.00 194 ASP A O 1
ATOM 1473 N N . TRP A 1 195 ? 10.756 -9.240 -16.263 1.00 95.81 195 TRP A N 1
ATOM 1474 C CA . TRP A 1 195 ? 9.336 -9.242 -15.937 1.00 95.81 195 TRP A CA 1
ATOM 1475 C C . TRP A 1 195 ? 8.815 -10.571 -15.376 1.00 95.81 195 TRP A C 1
ATOM 1477 O O . TRP A 1 195 ? 7.745 -10.554 -14.767 1.00 95.81 195 TRP A O 1
ATOM 1487 N N . THR A 1 196 ? 9.558 -11.682 -15.478 1.00 95.06 196 THR A N 1
ATOM 1488 C CA . THR A 1 196 ? 9.136 -12.983 -14.914 1.00 95.06 196 THR A CA 1
ATOM 1489 C C . THR A 1 196 ? 9.038 -12.968 -13.385 1.00 95.06 196 THR A C 1
ATOM 1491 O O . THR A 1 196 ? 8.303 -13.759 -12.797 1.00 95.06 196 THR A O 1
ATOM 1494 N N . ASP A 1 197 ? 9.695 -12.017 -12.707 1.00 96.06 197 ASP A N 1
ATOM 1495 C CA . ASP A 1 197 ? 9.492 -11.822 -11.266 1.00 96.06 197 ASP A CA 1
ATOM 1496 C C . ASP A 1 197 ? 8.071 -11.338 -10.936 1.00 96.06 197 ASP A C 1
ATOM 1498 O O . ASP A 1 197 ? 7.610 -11.510 -9.807 1.00 96.06 197 ASP A O 1
ATOM 1502 N N . THR A 1 198 ? 7.368 -10.734 -11.900 1.00 96.38 198 THR A N 1
ATOM 1503 C CA . THR A 1 198 ? 5.979 -10.281 -11.725 1.00 96.38 198 THR A CA 1
ATOM 1504 C C . THR A 1 198 ? 5.062 -11.476 -11.511 1.00 96.38 198 THR A C 1
ATOM 1506 O O . THR A 1 198 ? 4.221 -11.444 -10.614 1.00 96.38 198 THR A O 1
ATOM 1509 N N . ASP A 1 199 ? 5.280 -12.557 -12.262 1.00 96.12 199 ASP A N 1
ATOM 1510 C CA . ASP A 1 199 ? 4.492 -13.786 -12.153 1.00 96.12 199 ASP A CA 1
ATOM 1511 C C . ASP A 1 199 ? 4.613 -14.390 -10.750 1.00 96.12 199 ASP A C 1
ATOM 1513 O O . ASP A 1 199 ? 3.617 -14.787 -10.153 1.00 96.12 199 ASP A O 1
ATOM 1517 N N . ARG A 1 200 ? 5.809 -14.334 -10.153 1.00 95.81 200 ARG A N 1
ATOM 1518 C CA . ARG A 1 200 ? 6.051 -14.807 -8.779 1.00 95.81 200 ARG A CA 1
ATOM 1519 C C . ARG A 1 200 ? 5.262 -14.012 -7.737 1.00 95.81 200 ARG A C 1
ATOM 1521 O O . ARG A 1 200 ? 4.846 -14.570 -6.727 1.00 95.81 200 ARG A O 1
ATOM 1528 N N . LEU A 1 201 ? 5.047 -12.712 -7.957 1.00 97.19 201 LEU A N 1
ATOM 1529 C CA . LEU A 1 201 ? 4.189 -11.900 -7.085 1.00 97.19 201 LEU A CA 1
ATOM 1530 C C . LEU A 1 201 ? 2.704 -12.174 -7.329 1.00 97.19 201 LEU A C 1
ATOM 1532 O O . LEU A 1 201 ? 1.920 -12.133 -6.377 1.00 97.19 201 LEU A O 1
ATOM 1536 N N . ILE A 1 202 ? 2.317 -12.461 -8.574 1.00 97.44 202 ILE A N 1
ATOM 1537 C CA . ILE A 1 202 ? 0.949 -12.854 -8.932 1.00 97.44 202 ILE A CA 1
ATOM 1538 C C . ILE A 1 202 ? 0.587 -14.200 -8.293 1.00 97.44 202 ILE A C 1
ATOM 1540 O O . ILE A 1 202 ? -0.508 -14.338 -7.756 1.00 97.44 202 ILE A O 1
ATOM 1544 N N . GLU A 1 203 ? 1.505 -15.167 -8.269 1.00 97.38 203 GLU A N 1
ATOM 1545 C CA . GLU A 1 203 ? 1.310 -16.453 -7.584 1.00 97.38 203 GLU A CA 1
ATOM 1546 C C . GLU A 1 203 ? 1.027 -16.283 -6.082 1.00 97.38 203 GLU A C 1
ATOM 1548 O O . GLU A 1 203 ? 0.230 -17.028 -5.511 1.00 97.38 203 GLU A O 1
ATOM 1553 N N . VAL A 1 204 ? 1.641 -15.282 -5.445 1.00 97.12 204 VAL A N 1
ATOM 1554 C CA . VAL A 1 204 ? 1.448 -14.989 -4.018 1.00 97.12 204 VAL A CA 1
ATOM 1555 C C . VAL A 1 204 ? 0.117 -14.279 -3.765 1.00 97.12 204 VAL A C 1
ATOM 1557 O O . VAL A 1 204 ? -0.732 -14.781 -3.025 1.00 97.12 204 VAL A O 1
ATOM 1560 N N . ALA A 1 205 ? -0.084 -13.106 -4.371 1.00 97.81 205 ALA A N 1
ATOM 1561 C CA . ALA A 1 205 ? -1.163 -12.185 -3.998 1.00 97.81 205 ALA A CA 1
ATOM 1562 C C . ALA A 1 205 ? -2.239 -11.997 -5.083 1.00 97.81 205 ALA A C 1
ATOM 1564 O O . ALA A 1 205 ? -3.107 -11.133 -4.954 1.00 97.81 205 ALA A O 1
ATOM 1565 N N . GLY A 1 206 ? -2.229 -12.824 -6.128 1.00 98.06 206 GLY A N 1
ATOM 1566 C CA . GLY A 1 206 ? -3.177 -12.752 -7.236 1.00 98.06 206 GLY A CA 1
ATOM 1567 C C . GLY A 1 206 ? -2.829 -11.669 -8.267 1.00 98.06 206 GLY A C 1
ATOM 1568 O O . GLY A 1 206 ? -1.801 -10.986 -8.150 1.00 98.06 206 GLY A O 1
ATOM 1569 N N . PRO A 1 207 ? -3.670 -11.509 -9.305 1.00 97.69 207 PRO A N 1
ATOM 1570 C CA . PRO A 1 207 ? -3.431 -10.558 -10.384 1.00 97.69 207 PRO A CA 1
ATOM 1571 C C . PRO A 1 207 ? -3.365 -9.112 -9.877 1.00 97.69 207 PRO A C 1
ATOM 1573 O O . PRO A 1 207 ? -3.919 -8.761 -8.831 1.00 97.69 207 PRO A O 1
ATOM 1576 N N . ILE A 1 208 ? -2.694 -8.261 -10.657 1.00 97.44 208 ILE A N 1
ATOM 1577 C CA . ILE A 1 208 ? -2.702 -6.810 -10.457 1.00 97.44 208 ILE A CA 1
ATOM 1578 C C . ILE A 1 208 ? -4.102 -6.294 -10.802 1.00 97.44 208 ILE A C 1
ATOM 1580 O O . ILE A 1 208 ? -4.626 -6.570 -11.877 1.00 97.44 208 ILE A O 1
ATOM 1584 N N . VAL A 1 209 ? -4.687 -5.539 -9.881 1.00 96.56 209 VAL A N 1
ATOM 1585 C CA . VAL A 1 209 ? -6.059 -5.000 -9.961 1.00 96.56 209 VAL A CA 1
ATOM 1586 C C . VAL A 1 209 ? -6.106 -3.511 -9.601 1.00 96.56 209 VAL A C 1
ATOM 1588 O O . VAL A 1 209 ? -7.175 -2.924 -9.457 1.00 96.56 209 VAL A O 1
ATOM 1591 N N . ALA A 1 210 ? -4.950 -2.882 -9.379 1.00 94.25 210 ALA A N 1
ATOM 1592 C CA . ALA A 1 210 ? -4.879 -1.428 -9.365 1.00 94.25 210 ALA A CA 1
ATOM 1593 C C . ALA A 1 210 ? -5.081 -0.889 -10.787 1.00 94.25 210 ALA A C 1
ATOM 1595 O O . ALA A 1 210 ? -4.587 -1.475 -11.751 1.00 94.25 210 ALA A O 1
ATOM 1596 N N . TRP A 1 211 ? -5.768 0.252 -10.889 1.00 92.69 211 TRP A N 1
ATOM 1597 C CA . TRP A 1 211 ? -6.015 0.977 -12.145 1.00 92.69 211 TRP A CA 1
ATOM 1598 C C . TRP A 1 211 ? -6.873 0.230 -13.185 1.00 92.69 211 TRP A C 1
ATOM 1600 O O . TRP A 1 211 ? -6.849 0.601 -14.358 1.00 92.69 211 TRP A O 1
ATOM 1610 N N . THR A 1 212 ? -7.612 -0.805 -12.768 1.00 77.75 212 THR A N 1
ATOM 1611 C CA . THR A 1 212 ? -8.547 -1.577 -13.610 1.00 77.75 212 THR A CA 1
ATOM 1612 C C . THR A 1 212 ? -9.978 -1.084 -13.505 1.00 77.75 212 THR A C 1
ATOM 1614 O O . THR A 1 212 ? -10.374 -0.753 -12.364 1.00 77.75 212 THR A O 1
#